Protein AF-A0A7Z0TJ50-F1 (afdb_monomer)

Radius of gyration: 19.64 Å; Cα contacts (8 Å, |Δi|>4): 1033; chains: 1; bounding box: 54×50×53 Å

Mean predicted aligned error: 2.98 Å

Nearest PDB structures (foldseek):
  6ozd-assembly1_A  TM=8.801E-01  e=9.607E-29  Burkholderia pseudomallei K96243
  6ozd-assembly2_B  TM=8.793E-01  e=1.015E-28  Burkholderia pseudomallei K96243
  6pky-assembly2_C  TM=7.592E-01  e=3.518E-10  Cavia porcellus
  6pki-assembly1_A  TM=6.894E-01  e=3.150E-10  Danio rerio
  6pku-assembly2_D  TM=6.813E-01  e=2.980E-10  Cavia porcellus

pLDDT: mean 97.04, std 2.59, range [68.88, 98.94]

Secondary structure (DSSP, 8-state):
--EEEEE--S-SSS-B-HHHHHHHHT-SEEEE-S-B--SGGGS-TT-BSS-EEETTEEEE---TT-EEEEE-TTSS-EEEEE-EEEEEEEETTEEEEE-EESS-TTEEEEE-SSS-BS-SSEEEEEEEE-SS-EEEE-TTS-SEEEEESSEEEEE-TTSBEEEEESSEEEE--TT-EEEEE-TTHHHHHHHH--TTSBEEEEEEEES---SEEEE---EEEETTEE---TTTTT-SBTTBHHHHIIIIIS-B-EEEEEE-TTS-EEEEEE--SSSS---B-HHHHHHHHHHTT-SEEEE-S-GGG--EEETTEE-S---BTTBSPPBS-EEEEE-

Sequence (335 aa):
RGELAGDFGPDLERRETTSELAARRGATAAVNAGFFVLDPAAGAPGDPAGLGVYDGRVLSEPVNGRPSLVFSSDGHRAAVARHTWSGSVSGRGRTLPLDGLNRVPGLIRNCGGTGDTPTDLPLHDTTCVDAGELVAFTPEFGASTPSGEGVEAVVDAHDRVTSVRSPRGGGLPPGSRSVQATGARAAWLAELAVPGETLRTRSRVRGPVADHVVNGGPQLVRDGRRYVTAAADGMVRPGDPSFHYGWVTKRNPRTIAGADARGRILLATVDGRATTSLGLSIAEAAAVAQGLGMRDALNLDGGGSTTMVTGGRVINAPSDAAGERPVGDAVLVLP

Solvent-accessible surface area (backbone atoms only — not comparable to full-atom values): 15943 Å² total; per-residue (Å²): 119,53,36,38,43,57,46,42,70,96,25,31,47,44,56,44,32,49,61,56,52,23,58,76,67,59,25,50,28,27,29,40,26,29,40,42,23,79,48,66,93,43,31,41,36,3,20,54,44,17,30,31,25,46,86,62,39,81,56,26,48,51,27,52,57,30,34,28,47,26,31,30,38,76,43,61,45,29,40,62,40,51,38,50,73,58,36,33,39,35,21,90,95,45,76,46,72,37,70,44,34,44,58,37,83,43,42,34,42,25,20,12,51,82,82,27,40,96,38,43,52,31,30,56,93,37,65,18,38,33,72,57,32,32,28,40,36,51,58,57,30,40,66,50,49,71,70,46,82,30,26,24,37,35,22,43,84,84,28,29,21,72,44,72,41,72,57,19,48,46,78,51,62,90,71,24,33,35,38,38,18,19,54,75,40,17,62,57,46,58,74,42,51,43,72,75,37,54,48,44,76,48,76,45,78,48,61,85,77,47,34,18,29,38,20,37,40,32,38,17,23,48,87,54,35,78,43,73,34,40,63,81,41,5,52,47,51,90,97,35,68,65,56,26,40,62,67,35,63,34,51,28,16,32,19,37,40,28,5,31,92,76,19,35,66,46,80,48,71,40,48,15,81,40,97,92,32,53,37,39,20,52,69,52,45,17,50,50,43,41,72,74,50,23,19,23,23,29,28,29,31,37,42,40,44,26,45,38,31,45,83,84,34,74,74,62,61,39,54,33,94,90,34,77,38,60,34,22,31,23,42,34,35,32,94

Structure (mmCIF, N/CA/C/O backbone):
data_AF-A0A7Z0TJ50-F1
#
_entry.id   AF-A0A7Z0TJ50-F1
#
loop_
_atom_site.group_PDB
_atom_site.id
_atom_site.type_symbol
_atom_site.label_atom_id
_atom_site.label_alt_id
_atom_site.label_comp_id
_atom_site.label_asym_id
_atom_site.label_entity_id
_atom_site.label_seq_id
_atom_site.pdbx_PDB_ins_code
_atom_site.Cartn_x
_atom_site.Cartn_y
_atom_site.Cartn_z
_atom_site.occupancy
_atom_site.B_iso_or_equiv
_atom_site.auth_seq_id
_atom_site.auth_comp_id
_atom_site.auth_asym_id
_atom_site.auth_atom_id
_atom_site.pdbx_PDB_model_num
ATOM 1 N N . ARG A 1 1 ? 4.035 -28.598 -3.708 1.00 68.88 1 ARG A N 1
ATOM 2 C CA . ARG A 1 1 ? 3.013 -27.868 -4.499 1.00 68.88 1 ARG A CA 1
ATOM 3 C C . ARG A 1 1 ? 3.073 -26.504 -3.861 1.00 68.88 1 ARG A C 1
ATOM 5 O O . ARG A 1 1 ? 2.716 -26.461 -2.699 1.00 68.88 1 ARG A O 1
ATOM 12 N N . GLY A 1 2 ? 3.615 -25.508 -4.557 1.00 87.94 2 GLY A N 1
ATOM 13 C CA . GLY A 1 2 ? 3.898 -24.218 -3.935 1.00 87.94 2 GLY A CA 1
ATOM 14 C C . GLY A 1 2 ? 2.651 -23.376 -3.709 1.00 87.94 2 GLY A C 1
ATOM 15 O O . GLY A 1 2 ? 1.614 -23.627 -4.326 1.00 87.94 2 GLY A O 1
ATOM 16 N N . GLU A 1 3 ? 2.796 -22.379 -2.849 1.00 95.88 3 GLU A N 1
ATOM 17 C CA . GLU A 1 3 ? 1.775 -21.392 -2.501 1.00 95.88 3 GLU A CA 1
ATOM 18 C C . GLU A 1 3 ? 2.301 -19.978 -2.802 1.00 95.88 3 GLU A C 1
ATOM 20 O O . GLU A 1 3 ? 3.507 -19.727 -2.761 1.00 95.88 3 GLU A O 1
ATOM 25 N N . LEU A 1 4 ? 1.408 -19.049 -3.128 1.00 97.62 4 LEU A N 1
ATOM 26 C CA . LEU A 1 4 ? 1.694 -17.621 -3.199 1.00 97.62 4 LEU A CA 1
ATOM 27 C C . LEU A 1 4 ? 1.141 -16.916 -1.968 1.00 97.62 4 LEU A C 1
ATOM 29 O O . LEU A 1 4 ? 0.015 -17.183 -1.565 1.00 97.62 4 LEU A O 1
ATOM 33 N N . ALA A 1 5 ? 1.882 -15.950 -1.439 1.00 98.31 5 ALA A N 1
ATOM 34 C CA . ALA A 1 5 ? 1.393 -15.109 -0.354 1.00 98.31 5 ALA A CA 1
ATOM 35 C C . ALA A 1 5 ? 1.782 -13.649 -0.570 1.00 98.31 5 ALA A C 1
ATOM 37 O O . ALA A 1 5 ? 2.914 -13.355 -0.947 1.00 98.31 5 ALA A O 1
ATOM 38 N N . GLY A 1 6 ? 0.852 -12.732 -0.312 1.00 98.31 6 GLY A N 1
ATOM 39 C CA . GLY A 1 6 ? 1.208 -11.359 0.039 1.00 98.31 6 GLY A CA 1
ATOM 40 C C . GLY A 1 6 ? 1.595 -11.326 1.515 1.00 98.31 6 GLY A C 1
ATOM 41 O O . GLY A 1 6 ? 0.875 -11.896 2.334 1.00 98.31 6 GLY A O 1
ATOM 42 N N . ASP A 1 7 ? 2.707 -10.690 1.857 1.00 98.38 7 ASP A N 1
ATOM 43 C CA . ASP A 1 7 ? 3.204 -10.632 3.232 1.00 98.38 7 ASP A CA 1
ATOM 44 C C . ASP A 1 7 ? 3.743 -9.228 3.532 1.00 98.38 7 ASP A C 1
ATOM 46 O O . ASP A 1 7 ? 4.544 -8.702 2.764 1.00 98.38 7 ASP A O 1
ATOM 50 N N . PHE A 1 8 ? 3.270 -8.631 4.625 1.00 98.00 8 PHE A N 1
ATOM 51 C CA . PHE A 1 8 ? 3.600 -7.270 5.058 1.00 98.00 8 PHE A CA 1
ATOM 52 C C . PHE A 1 8 ? 4.512 -7.231 6.289 1.00 98.00 8 PHE A C 1
ATOM 54 O O . PHE A 1 8 ? 4.663 -6.189 6.903 1.00 98.00 8 PHE A O 1
ATOM 61 N N . GLY A 1 9 ? 5.073 -8.365 6.715 1.00 97.56 9 GLY A N 1
ATOM 62 C CA . GLY A 1 9 ? 5.867 -8.384 7.938 1.00 97.56 9 GLY A CA 1
ATOM 63 C C . GLY A 1 9 ? 5.040 -8.656 9.196 1.00 97.56 9 GLY A C 1
ATOM 64 O O . GLY A 1 9 ? 4.034 -9.371 9.146 1.00 97.56 9 GLY A O 1
ATOM 65 N N . PRO A 1 10 ? 5.579 -8.356 10.391 1.00 97.06 10 PRO A N 1
ATOM 66 C CA . PRO A 1 10 ? 4.923 -8.626 11.671 1.00 97.06 10 PRO A CA 1
ATOM 67 C C . PRO A 1 10 ? 3.727 -7.706 11.924 1.00 97.06 10 PRO A C 1
ATOM 69 O O . PRO A 1 10 ? 2.822 -8.090 12.662 1.00 97.06 10 PRO A O 1
ATOM 72 N N . ASP A 1 11 ? 3.750 -6.512 11.336 1.00 97.19 11 ASP A N 1
ATOM 73 C CA . ASP A 1 11 ? 2.742 -5.465 11.454 1.00 97.19 11 ASP A CA 1
ATOM 74 C C . ASP A 1 11 ? 2.815 -4.518 10.246 1.00 97.19 11 ASP A C 1
ATOM 76 O O . ASP A 1 11 ? 3.756 -4.591 9.465 1.00 97.19 11 ASP A O 1
ATOM 80 N N . LEU A 1 12 ? 1.810 -3.657 10.077 1.00 97.44 12 LEU A N 1
ATOM 81 C CA . LEU A 1 12 ? 1.739 -2.689 8.975 1.00 97.44 12 LEU A CA 1
ATOM 82 C C . LEU A 1 12 ? 2.434 -1.359 9.294 1.00 97.44 12 LEU A C 1
ATOM 84 O O . LEU A 1 12 ? 2.492 -0.494 8.429 1.00 97.44 12 LEU A O 1
ATOM 88 N N . GLU A 1 13 ? 2.897 -1.121 10.524 1.00 94.38 13 GLU A N 1
ATOM 89 C CA . GLU A 1 13 ? 3.519 0.158 10.894 1.00 94.38 13 GLU A CA 1
ATOM 90 C C . GLU A 1 13 ? 5.043 0.173 10.685 1.00 94.38 13 GLU A C 1
ATOM 92 O O . GLU A 1 13 ? 5.656 1.249 10.668 1.00 94.38 13 GLU A O 1
ATOM 97 N N . ARG A 1 14 ? 5.655 -0.998 10.465 1.00 96.00 14 ARG A N 1
ATOM 98 C CA . ARG A 1 14 ? 7.088 -1.176 10.196 1.00 96.00 14 ARG A CA 1
ATOM 99 C C . ARG A 1 14 ? 7.361 -1.692 8.788 1.00 96.00 14 ARG A C 1
ATOM 101 O O . ARG A 1 14 ? 6.467 -1.980 8.011 1.00 96.00 14 ARG A O 1
ATOM 108 N N . ARG A 1 15 ? 8.646 -1.693 8.441 1.00 97.81 15 ARG A N 1
ATOM 109 C CA . ARG A 1 15 ? 9.147 -2.124 7.141 1.00 97.81 15 ARG A CA 1
ATOM 110 C C . ARG A 1 15 ? 10.199 -3.191 7.338 1.00 97.81 15 ARG A C 1
ATOM 112 O O . ARG A 1 15 ? 11.075 -3.033 8.190 1.00 97.81 15 ARG A O 1
ATOM 119 N N . GLU A 1 16 ? 10.188 -4.169 6.455 1.00 98.38 16 GLU A N 1
ATOM 120 C CA . GLU A 1 16 ? 11.156 -5.254 6.390 1.00 98.38 16 GLU A CA 1
ATOM 121 C C . GLU A 1 16 ? 11.726 -5.325 4.982 1.00 98.38 16 GLU A C 1
ATOM 123 O O . GLU A 1 16 ? 11.086 -4.952 3.996 1.00 98.38 16 GLU A O 1
ATOM 128 N N . THR A 1 17 ? 12.956 -5.800 4.853 1.00 98.75 17 THR A N 1
ATOM 129 C CA . THR A 1 17 ? 13.489 -6.074 3.522 1.00 98.75 17 THR A CA 1
ATOM 130 C C . THR A 1 17 ? 12.750 -7.255 2.881 1.00 98.75 17 THR A C 1
ATOM 132 O O . THR A 1 17 ? 12.199 -8.127 3.558 1.00 98.75 17 THR A O 1
ATOM 135 N N . THR A 1 18 ? 12.747 -7.330 1.547 1.00 98.81 18 THR A N 1
ATOM 136 C CA . THR A 1 18 ? 12.133 -8.470 0.841 1.00 98.81 18 THR A CA 1
ATOM 137 C C . THR A 1 18 ? 12.818 -9.784 1.235 1.00 98.81 18 THR A C 1
ATOM 139 O O . THR A 1 18 ? 12.161 -10.819 1.352 1.00 98.81 18 THR A O 1
ATOM 142 N N . SER A 1 19 ? 14.131 -9.753 1.481 1.00 98.75 19 SER A N 1
ATOM 143 C CA . SER A 1 19 ? 14.900 -10.899 1.969 1.00 98.75 19 SER A CA 1
ATOM 144 C C . SER A 1 19 ? 14.533 -11.321 3.394 1.00 98.75 19 SER A C 1
ATOM 146 O O . SER A 1 19 ? 14.437 -12.524 3.644 1.00 98.75 19 SER A O 1
ATOM 148 N N . GLU A 1 20 ? 14.248 -10.384 4.302 1.00 98.69 20 GLU A N 1
ATOM 149 C CA . GLU A 1 20 ? 13.750 -10.678 5.652 1.00 98.69 20 GLU A CA 1
ATOM 150 C C . GLU A 1 20 ? 12.363 -11.331 5.608 1.00 98.69 20 GLU A C 1
ATOM 152 O O . GLU A 1 20 ? 12.155 -12.378 6.231 1.00 98.69 20 GLU A O 1
ATOM 157 N N . LEU A 1 21 ? 11.438 -10.776 4.815 1.00 98.69 21 LEU A N 1
ATOM 158 C CA . LEU A 1 21 ? 10.094 -11.335 4.623 1.00 98.69 21 LEU A CA 1
ATOM 159 C C . LEU A 1 21 ? 10.150 -12.750 4.030 1.00 98.69 21 LEU A C 1
ATOM 161 O O . LEU A 1 21 ? 9.494 -13.670 4.531 1.00 98.69 21 LEU A O 1
ATOM 165 N N . ALA A 1 22 ? 10.992 -12.950 3.012 1.00 98.62 22 ALA A N 1
ATOM 166 C CA . ALA A 1 22 ? 11.215 -14.253 2.396 1.00 98.62 22 ALA A CA 1
ATOM 167 C C . ALA A 1 22 ? 11.790 -15.271 3.392 1.00 98.62 22 ALA A C 1
ATOM 169 O O . ALA A 1 22 ? 11.276 -16.386 3.503 1.00 98.62 22 ALA A O 1
ATOM 170 N N . ALA A 1 23 ? 12.832 -14.894 4.139 1.00 98.50 23 ALA A N 1
ATOM 171 C CA . ALA A 1 23 ? 13.487 -15.772 5.104 1.00 98.50 23 ALA A CA 1
ATOM 172 C C . ALA A 1 23 ? 12.533 -16.191 6.229 1.00 98.50 23 ALA A C 1
ATOM 174 O O . ALA A 1 23 ? 12.462 -17.370 6.576 1.00 98.50 23 ALA A O 1
ATOM 175 N N . ARG A 1 24 ? 11.747 -15.245 6.751 1.00 98.00 24 ARG A N 1
ATOM 176 C CA . ARG A 1 24 ? 10.783 -15.479 7.831 1.00 98.00 24 ARG A CA 1
ATOM 177 C C . ARG A 1 24 ? 9.731 -16.530 7.485 1.00 98.00 24 ARG A C 1
ATOM 179 O O . ARG A 1 24 ? 9.323 -17.295 8.355 1.00 98.00 24 ARG A O 1
ATOM 186 N N . ARG A 1 25 ? 9.284 -16.561 6.228 1.00 97.38 25 ARG A N 1
ATOM 187 C CA . ARG A 1 25 ? 8.259 -17.498 5.741 1.00 97.38 25 ARG A CA 1
ATOM 188 C C . ARG A 1 25 ? 8.839 -18.731 5.046 1.00 97.38 25 ARG A C 1
ATOM 190 O O . ARG A 1 25 ? 8.071 -19.575 4.598 1.00 97.38 25 ARG A O 1
ATOM 197 N N . GLY A 1 26 ? 10.166 -18.850 4.948 1.00 97.19 26 GLY A N 1
ATOM 198 C CA . GLY A 1 26 ? 10.814 -19.945 4.224 1.00 97.19 26 GLY A CA 1
ATOM 199 C C . GLY A 1 26 ? 10.494 -19.941 2.725 1.00 97.19 26 GLY A C 1
ATOM 200 O O . GLY A 1 26 ? 10.324 -21.003 2.125 1.00 97.19 26 GLY A O 1
ATOM 201 N N . ALA A 1 27 ? 10.368 -18.756 2.122 1.00 98.06 27 ALA A N 1
ATOM 202 C CA . ALA A 1 27 ? 10.022 -18.614 0.715 1.00 98.06 27 ALA A CA 1
ATOM 203 C C . ALA A 1 27 ? 11.156 -19.107 -0.201 1.00 98.06 27 ALA A C 1
ATOM 205 O O . ALA A 1 27 ? 12.336 -18.829 0.015 1.00 98.06 27 ALA A O 1
ATOM 206 N N . THR A 1 28 ? 10.784 -19.808 -1.272 1.00 97.44 28 THR A N 1
ATOM 207 C CA . THR A 1 28 ? 11.712 -20.226 -2.333 1.00 97.44 28 THR A CA 1
ATOM 208 C C . THR A 1 28 ? 12.133 -19.033 -3.191 1.00 97.44 28 THR A C 1
ATOM 210 O O . THR A 1 28 ? 13.288 -18.957 -3.621 1.00 97.44 28 THR A O 1
ATOM 213 N N . ALA A 1 29 ? 11.209 -18.096 -3.419 1.00 98.25 29 ALA A N 1
ATOM 214 C CA . ALA A 1 29 ? 11.463 -16.826 -4.087 1.00 98.25 29 ALA A CA 1
ATOM 215 C C . ALA A 1 29 ? 10.551 -15.716 -3.543 1.00 98.25 29 ALA A C 1
ATOM 217 O O . ALA A 1 29 ? 9.498 -16.006 -2.977 1.00 98.25 29 ALA A O 1
ATOM 218 N N . ALA A 1 30 ? 10.939 -14.457 -3.733 1.00 98.75 30 ALA A N 1
ATOM 219 C CA . ALA A 1 30 ? 10.123 -13.298 -3.377 1.00 98.75 30 ALA A CA 1
ATOM 220 C C . ALA A 1 30 ? 10.459 -12.078 -4.241 1.00 98.75 30 ALA A C 1
ATOM 222 O O . ALA A 1 30 ? 11.582 -11.963 -4.737 1.00 98.75 30 ALA A O 1
ATOM 223 N N . VAL A 1 31 ? 9.506 -11.157 -4.377 1.00 98.88 31 VAL A N 1
ATOM 224 C CA . VAL A 1 31 ? 9.735 -9.793 -4.881 1.00 98.88 31 VAL A CA 1
ATOM 225 C C . VAL A 1 31 ? 9.034 -8.777 -3.985 1.00 98.88 31 VAL A C 1
ATOM 227 O O . VAL A 1 31 ? 8.023 -9.112 -3.367 1.00 98.88 31 VAL A O 1
ATOM 230 N N . ASN A 1 32 ? 9.526 -7.539 -3.939 1.00 98.88 32 ASN A N 1
ATOM 231 C CA . ASN A 1 32 ? 8.791 -6.447 -3.296 1.00 98.88 32 ASN A CA 1
ATOM 232 C C . ASN A 1 32 ? 7.420 -6.232 -3.967 1.00 98.88 32 ASN A C 1
ATOM 234 O O . ASN A 1 32 ? 7.254 -6.537 -5.152 1.00 98.88 32 ASN A O 1
ATOM 238 N N . ALA A 1 33 ? 6.453 -5.694 -3.227 1.00 98.62 33 ALA A N 1
ATOM 239 C CA . ALA A 1 33 ? 5.082 -5.555 -3.702 1.00 98.62 33 ALA A CA 1
ATOM 240 C C . ALA A 1 33 ? 4.633 -4.092 -3.856 1.00 98.62 33 ALA A C 1
ATOM 242 O O . ALA A 1 33 ? 5.153 -3.379 -4.720 1.00 98.62 33 ALA A O 1
ATOM 243 N N . GLY A 1 34 ? 3.592 -3.685 -3.140 1.00 98.31 34 GLY A N 1
ATOM 244 C CA . GLY A 1 34 ? 2.888 -2.439 -3.362 1.00 98.31 34 GLY A CA 1
ATOM 245 C C . GLY A 1 34 ? 3.616 -1.196 -2.873 1.00 98.31 34 GLY A C 1
ATOM 246 O O . GLY A 1 34 ? 4.711 -1.220 -2.315 1.00 98.31 34 GLY A O 1
ATOM 247 N N . PHE A 1 35 ? 2.983 -0.055 -3.131 1.00 98.75 35 PHE A N 1
ATOM 248 C CA . PHE A 1 35 ? 3.410 1.217 -2.576 1.00 98.75 35 PHE A CA 1
ATOM 249 C C . PHE A 1 35 ? 3.092 1.279 -1.089 1.00 98.75 35 PHE A C 1
ATOM 251 O O . PHE A 1 35 ? 2.056 0.784 -0.639 1.00 98.75 35 PHE A O 1
ATOM 258 N N . PHE A 1 36 ? 3.944 1.986 -0.362 1.00 98.75 36 PHE A N 1
ATOM 259 C CA . PHE A 1 36 ? 3.839 2.178 1.075 1.00 98.75 36 PHE A CA 1
ATOM 260 C C . PHE A 1 36 ? 4.308 3.584 1.463 1.00 98.75 36 PHE A C 1
ATOM 262 O O . PHE A 1 36 ? 4.891 4.326 0.658 1.00 98.75 36 PHE A O 1
ATOM 269 N N . VAL A 1 37 ? 4.040 3.982 2.698 1.00 98.56 37 VAL A N 1
ATOM 270 C CA . VAL A 1 37 ? 4.548 5.232 3.262 1.00 98.56 37 VAL A CA 1
ATOM 271 C C . VAL A 1 37 ? 6.040 5.095 3.557 1.00 98.56 37 VAL A C 1
ATOM 273 O O . VAL A 1 37 ? 6.425 4.483 4.525 1.00 98.56 37 VAL A O 1
ATOM 276 N N . LEU A 1 38 ? 6.939 5.688 2.779 1.00 96.56 38 LEU A N 1
ATOM 277 C CA . LEU A 1 38 ? 8.373 5.590 3.105 1.00 96.56 38 LEU A CA 1
ATOM 278 C C . LEU A 1 38 ? 8.808 6.544 4.236 1.00 96.56 38 LEU A C 1
ATOM 280 O O . LEU A 1 38 ? 9.659 6.204 5.060 1.00 96.56 38 LEU A O 1
ATOM 284 N N . ASP A 1 39 ? 8.268 7.762 4.212 1.00 96.31 39 ASP A N 1
ATOM 285 C CA . ASP A 1 39 ? 8.662 8.879 5.070 1.00 96.31 39 ASP A CA 1
ATOM 286 C C . ASP A 1 39 ? 7.734 8.958 6.295 1.00 96.31 39 ASP A C 1
ATOM 288 O O . ASP A 1 39 ? 6.522 9.088 6.108 1.00 96.31 39 ASP A O 1
ATOM 292 N N . PRO A 1 40 ? 8.252 8.927 7.537 1.00 95.62 40 PRO A N 1
ATOM 293 C CA . PRO A 1 40 ? 7.430 9.061 8.740 1.00 95.62 40 PRO A CA 1
ATOM 294 C C . PRO A 1 40 ? 6.663 10.393 8.828 1.00 95.62 40 PRO A C 1
ATOM 296 O O . PRO A 1 40 ? 5.677 10.484 9.556 1.00 95.62 40 PRO A O 1
ATOM 299 N N . ALA A 1 41 ? 7.062 11.432 8.085 1.00 96.31 41 ALA A N 1
ATOM 300 C CA . ALA A 1 41 ? 6.283 12.667 7.978 1.00 96.31 41 ALA A CA 1
ATOM 301 C C . ALA A 1 41 ? 4.977 12.487 7.179 1.00 96.31 41 ALA A C 1
ATOM 303 O O . ALA A 1 41 ? 4.078 13.322 7.268 1.00 96.31 41 ALA A O 1
ATOM 304 N N . ALA A 1 42 ? 4.867 11.414 6.392 1.00 96.88 42 ALA A N 1
ATOM 305 C CA . ALA A 1 42 ? 3.711 11.098 5.559 1.00 96.88 42 ALA A CA 1
ATOM 306 C C . ALA A 1 42 ? 2.789 10.019 6.156 1.00 96.88 42 ALA A C 1
ATOM 308 O O . ALA A 1 42 ? 1.776 9.710 5.532 1.00 96.88 42 ALA A O 1
ATOM 309 N N . GLY A 1 43 ? 3.117 9.455 7.323 1.00 97.06 43 GLY A N 1
ATOM 310 C CA . GLY A 1 43 ? 2.340 8.399 7.978 1.00 97.06 43 GLY A CA 1
ATOM 311 C C . GLY A 1 43 ? 3.223 7.366 8.685 1.00 97.06 43 GLY A C 1
ATOM 312 O O . GLY A 1 43 ? 4.382 7.631 8.994 1.00 97.06 43 GLY A O 1
ATOM 313 N N . ALA A 1 44 ? 2.677 6.176 8.938 1.00 97.06 44 ALA A N 1
ATOM 314 C CA . ALA A 1 44 ? 3.426 5.069 9.531 1.00 97.06 44 ALA A CA 1
ATOM 315 C C . ALA A 1 44 ? 4.253 4.359 8.443 1.00 97.06 44 ALA A C 1
ATOM 317 O O . ALA A 1 44 ? 3.664 3.979 7.440 1.00 97.06 44 ALA A O 1
ATOM 318 N N . PRO A 1 45 ? 5.576 4.156 8.585 1.00 96.88 45 PRO A N 1
ATOM 319 C CA . PRO A 1 45 ? 6.406 3.738 7.456 1.00 96.88 45 PRO A CA 1
ATOM 320 C C . PRO A 1 45 ? 6.071 2.396 6.764 1.00 96.88 45 PRO A C 1
ATOM 322 O O . PRO A 1 45 ? 6.533 2.150 5.660 1.00 96.88 45 PRO A O 1
ATOM 325 N N . GLY A 1 46 ? 5.340 1.474 7.382 1.00 97.25 46 GLY A N 1
ATOM 326 C CA . GLY A 1 46 ? 4.909 0.238 6.705 1.00 97.25 46 GLY A CA 1
ATOM 327 C C . GLY A 1 46 ? 3.610 0.367 5.910 1.00 97.25 46 GLY A C 1
ATOM 328 O O . GLY A 1 46 ? 3.290 -0.489 5.088 1.00 97.25 46 GLY A O 1
ATOM 329 N N . ASP A 1 47 ? 2.866 1.445 6.152 1.00 96.62 47 ASP A N 1
ATOM 330 C CA . ASP A 1 47 ? 1.456 1.564 5.803 1.00 96.62 47 ASP A CA 1
ATOM 331 C C . ASP A 1 47 ? 1.242 1.454 4.284 1.00 96.62 47 ASP A C 1
ATOM 333 O O . ASP A 1 47 ? 1.816 2.256 3.528 1.00 96.62 47 ASP A O 1
ATOM 337 N N . PRO A 1 48 ? 0.441 0.479 3.805 1.00 98.12 48 PRO A N 1
ATOM 338 C CA . PRO A 1 48 ? 0.157 0.333 2.388 1.00 98.12 48 PRO A CA 1
ATOM 339 C C . PRO A 1 48 ? -0.568 1.562 1.831 1.00 98.12 48 PRO A C 1
ATOM 341 O O . PRO A 1 48 ? -1.689 1.888 2.214 1.00 98.12 48 PRO A O 1
ATOM 344 N N . ALA A 1 49 ? 0.027 2.200 0.825 1.00 97.81 49 ALA A N 1
ATOM 345 C CA . ALA A 1 49 ? -0.535 3.370 0.156 1.00 97.81 49 ALA A CA 1
ATOM 346 C C . ALA A 1 49 ? -1.418 2.961 -1.041 1.00 97.81 49 ALA A C 1
ATOM 348 O O . ALA A 1 49 ? -1.188 3.377 -2.189 1.00 97.81 49 ALA A O 1
ATOM 349 N N . GLY A 1 50 ? -2.396 2.097 -0.752 1.00 97.94 50 GLY A N 1
ATOM 350 C CA . GLY A 1 50 ? -3.319 1.463 -1.688 1.00 97.94 50 GLY A CA 1
ATOM 351 C C . GLY A 1 50 ? -3.827 0.107 -1.184 1.00 97.94 50 GLY A C 1
ATOM 352 O O . GLY A 1 50 ? -3.304 -0.444 -0.221 1.00 97.94 50 GLY A O 1
ATOM 353 N N . LEU A 1 51 ? -4.811 -0.465 -1.897 1.00 98.50 51 LEU A N 1
ATOM 354 C CA . LEU A 1 51 ? -5.549 -1.651 -1.449 1.00 98.50 51 LEU A CA 1
ATOM 355 C C . LEU A 1 51 ? -4.614 -2.799 -1.053 1.00 98.50 51 LEU A C 1
ATOM 357 O O . LEU A 1 51 ? -3.907 -3.340 -1.903 1.00 98.50 51 LEU A O 1
ATOM 361 N N . GLY A 1 52 ? -4.694 -3.192 0.216 1.00 98.38 52 GLY A N 1
ATOM 362 C CA . GLY A 1 52 ? -4.035 -4.370 0.765 1.00 98.38 52 GLY A CA 1
ATOM 363 C C . GLY A 1 52 ? -5.072 -5.384 1.231 1.00 98.38 52 GLY A C 1
ATOM 364 O O . GLY A 1 52 ? -5.859 -5.097 2.136 1.00 98.38 52 GLY A O 1
ATOM 365 N N . VAL A 1 53 ? -5.084 -6.564 0.615 1.00 98.62 53 VAL A N 1
ATOM 366 C CA . VAL A 1 53 ? -5.833 -7.732 1.089 1.00 98.62 53 VAL A CA 1
ATOM 367 C C . VAL A 1 53 ? -4.844 -8.858 1.329 1.00 98.62 53 VAL A C 1
ATOM 369 O O . VAL A 1 53 ? -4.107 -9.231 0.421 1.00 98.62 53 VAL A O 1
ATOM 372 N N . TYR A 1 54 ? -4.850 -9.404 2.538 1.00 98.44 54 TYR A N 1
ATOM 373 C CA . TYR A 1 54 ? -3.935 -10.463 2.951 1.00 98.44 54 TYR A CA 1
ATOM 374 C C . TYR A 1 54 ? -4.737 -11.546 3.661 1.00 98.44 54 TYR A C 1
ATOM 376 O O . TYR A 1 54 ? -5.500 -11.239 4.580 1.00 98.44 54 TYR A O 1
ATOM 384 N N . ASP A 1 55 ? -4.632 -12.789 3.190 1.00 96.94 55 ASP A N 1
ATOM 385 C CA . ASP A 1 55 ? -5.408 -13.932 3.690 1.00 96.94 55 ASP A CA 1
ATOM 386 C C . ASP A 1 55 ? -6.923 -13.637 3.743 1.00 96.94 55 ASP A C 1
ATOM 388 O O . ASP A 1 55 ? -7.625 -13.918 4.717 1.00 96.94 55 ASP A O 1
ATOM 392 N N . GLY A 1 56 ? -7.432 -12.974 2.698 1.00 96.56 56 GLY A N 1
ATOM 393 C CA . GLY A 1 56 ? -8.834 -12.574 2.559 1.00 96.56 56 GLY A CA 1
ATOM 394 C C . GLY A 1 56 ? -9.271 -11.386 3.428 1.00 96.56 56 GLY A C 1
ATOM 395 O O . GLY A 1 56 ? -10.446 -11.007 3.398 1.00 96.56 56 GLY A O 1
ATOM 396 N N . ARG A 1 57 ? -8.364 -10.768 4.195 1.00 97.00 57 ARG A N 1
ATOM 397 C CA . ARG A 1 57 ? -8.665 -9.634 5.084 1.00 97.00 57 ARG A CA 1
ATOM 398 C C . ARG A 1 57 ? -8.256 -8.318 4.439 1.00 97.00 57 ARG A C 1
ATOM 400 O O . ARG A 1 57 ? -7.110 -8.151 4.049 1.00 97.00 57 ARG A O 1
ATOM 407 N N . VAL A 1 58 ? -9.191 -7.372 4.356 1.00 97.94 58 VAL A N 1
ATOM 408 C CA . VAL A 1 58 ? -8.920 -6.010 3.869 1.00 97.94 58 VAL A CA 1
ATOM 409 C C . VAL A 1 58 ? -8.213 -5.227 4.969 1.00 97.94 58 VAL A C 1
ATOM 411 O O . VAL A 1 58 ? -8.811 -4.992 6.020 1.00 97.94 58 VAL A O 1
ATOM 414 N N . LEU A 1 59 ? -6.966 -4.836 4.719 1.00 98.25 59 LEU A N 1
ATOM 415 C CA . LEU A 1 59 ? -6.121 -4.122 5.674 1.00 98.25 59 LEU A CA 1
ATOM 416 C C . LEU A 1 59 ? -5.794 -2.680 5.257 1.00 98.25 59 LEU A C 1
ATOM 418 O O . LEU A 1 59 ? -5.382 -1.922 6.121 1.00 98.25 59 LEU A O 1
ATOM 422 N N . SER A 1 60 ? -5.992 -2.288 3.994 1.00 98.25 60 SER A N 1
ATOM 423 C CA . SER A 1 60 ? -5.795 -0.903 3.518 1.00 98.25 60 SER A CA 1
ATOM 424 C C . SER A 1 60 ? -6.684 -0.590 2.304 1.00 98.25 60 SER A C 1
ATOM 426 O O . SER A 1 60 ? -7.141 -1.507 1.612 1.00 98.25 60 SER A O 1
ATOM 428 N N . GLU A 1 61 ? -6.989 0.689 2.069 1.00 97.69 61 GLU A N 1
ATOM 429 C CA . GLU A 1 61 ? -7.938 1.183 1.060 1.00 97.69 61 GLU A CA 1
ATOM 430 C C . GLU A 1 61 ? -7.400 1.285 -0.348 1.00 97.69 61 GLU A C 1
ATOM 432 O O . GLU A 1 61 ? -6.241 1.621 -0.560 1.00 97.69 61 GLU A O 1
ATOM 437 N N . PRO A 1 62 ? -8.264 1.097 -1.366 1.00 97.38 62 PRO A N 1
ATOM 438 C CA . PRO A 1 62 ? -7.903 1.486 -2.715 1.00 97.38 62 PRO A CA 1
ATOM 439 C C . PRO A 1 62 ? -7.708 3.004 -2.820 1.00 97.38 62 PRO A C 1
ATOM 441 O O . PRO A 1 62 ? -8.548 3.785 -2.386 1.00 97.38 62 PRO A O 1
ATOM 444 N N . VAL A 1 63 ? -6.659 3.406 -3.535 1.00 96.56 63 VAL A N 1
ATOM 445 C CA . VAL A 1 63 ? -6.410 4.796 -3.944 1.00 96.56 63 VAL A CA 1
ATOM 446 C C . VAL A 1 63 ? -7.239 5.092 -5.199 1.00 96.56 63 VAL A C 1
ATOM 448 O O . VAL A 1 63 ? -6.772 4.913 -6.323 1.00 96.56 63 VAL A O 1
ATOM 451 N N . ASN A 1 64 ? -8.516 5.425 -4.985 1.00 90.06 64 ASN A N 1
ATOM 452 C CA . ASN A 1 64 ? -9.537 5.829 -5.965 1.00 90.06 64 ASN A CA 1
ATOM 453 C C . ASN A 1 64 ? -9.310 5.345 -7.415 1.00 90.06 64 ASN A C 1
ATOM 455 O O . ASN A 1 64 ? -8.910 6.093 -8.308 1.00 90.06 64 ASN A O 1
ATOM 459 N N . GLY A 1 65 ? -9.566 4.056 -7.656 1.00 89.81 65 GLY A N 1
ATOM 460 C CA . GLY A 1 65 ? -9.535 3.473 -8.996 1.00 89.81 65 GLY A CA 1
ATOM 461 C C . GLY A 1 65 ? -8.156 3.056 -9.508 1.00 89.81 65 GLY A C 1
ATOM 462 O O . GLY A 1 65 ? -8.106 2.462 -10.585 1.00 89.81 65 GLY A O 1
ATOM 463 N N . ARG A 1 66 ? -7.060 3.287 -8.770 1.00 97.06 66 ARG A N 1
ATOM 464 C CA . ARG A 1 66 ? -5.722 2.762 -9.097 1.00 97.06 66 ARG A CA 1
ATOM 465 C C . ARG A 1 66 ? -5.733 1.219 -9.165 1.00 97.06 66 ARG A C 1
ATOM 467 O O . ARG A 1 66 ? -6.416 0.585 -8.355 1.00 97.06 66 ARG A O 1
ATOM 474 N N . PRO A 1 67 ? -5.042 0.594 -10.141 1.00 98.25 67 PRO A N 1
ATOM 475 C CA . PRO A 1 67 ? -5.047 -0.856 -10.285 1.00 98.25 67 PRO A CA 1
ATOM 476 C C . PRO A 1 67 ? -4.254 -1.549 -9.173 1.00 98.25 67 PRO A C 1
ATOM 478 O O . PRO A 1 67 ? -3.330 -0.982 -8.596 1.00 98.25 67 PRO A O 1
ATOM 481 N N . SER A 1 68 ? -4.585 -2.808 -8.927 1.00 98.50 68 SER A N 1
ATOM 482 C CA . SER A 1 68 ? -3.896 -3.697 -7.995 1.00 98.50 68 SER A CA 1
ATOM 483 C C . SER A 1 68 ? -3.705 -5.081 -8.616 1.00 98.50 68 SER A C 1
ATOM 485 O O . SER A 1 68 ? -4.407 -5.461 -9.564 1.00 98.50 68 SER A O 1
ATOM 487 N N . LEU A 1 69 ? -2.732 -5.825 -8.091 1.00 98.69 69 LEU A N 1
ATOM 488 C CA . LEU A 1 69 ? -2.528 -7.229 -8.419 1.00 98.69 69 LEU A CA 1
ATOM 489 C C . LEU A 1 69 ? -3.415 -8.076 -7.512 1.00 98.69 69 LEU A C 1
ATOM 491 O O . LEU A 1 69 ? -3.257 -8.040 -6.297 1.00 98.69 69 LEU A O 1
ATOM 495 N N . VAL A 1 70 ? -4.307 -8.864 -8.096 1.00 98.62 70 VAL A N 1
ATOM 496 C CA . VAL A 1 70 ? -5.148 -9.831 -7.382 1.00 98.62 70 VAL A CA 1
ATOM 497 C C . VAL A 1 70 ? -4.590 -11.217 -7.644 1.00 98.62 70 VAL A C 1
ATOM 499 O O . VAL A 1 70 ? -4.407 -11.562 -8.812 1.00 98.62 70 VAL A O 1
ATOM 502 N N . PHE A 1 71 ? -4.349 -12.019 -6.606 1.00 98.44 71 PHE A N 1
ATOM 503 C CA . PHE A 1 71 ? -3.889 -13.395 -6.785 1.00 98.44 71 PHE A CA 1
ATOM 504 C C . PHE A 1 71 ? -4.380 -14.356 -5.697 1.00 98.44 71 PHE A C 1
ATOM 506 O O . PHE A 1 71 ? -4.557 -13.974 -4.541 1.00 98.44 71 PHE A O 1
ATOM 513 N N . SER A 1 72 ? -4.638 -15.605 -6.086 1.00 97.31 72 SER A N 1
ATOM 514 C CA . SER A 1 72 ? -4.952 -16.699 -5.164 1.00 97.31 72 SER A CA 1
ATOM 515 C C . SER A 1 72 ? -3.692 -17.374 -4.640 1.00 97.31 72 SER A C 1
ATOM 517 O O . SER A 1 72 ? -2.677 -17.445 -5.342 1.00 97.31 72 SER A O 1
ATOM 519 N N . SER A 1 73 ? -3.780 -17.932 -3.437 1.00 97.12 73 SER A N 1
ATOM 520 C CA . SER A 1 73 ? -2.652 -18.611 -2.797 1.00 97.12 73 SER A CA 1
ATOM 521 C C . SER A 1 73 ? -2.237 -19.878 -3.552 1.00 97.12 73 SER A C 1
ATOM 523 O O . SER A 1 73 ? -1.069 -20.242 -3.568 1.00 97.12 73 SER A O 1
ATOM 525 N N . ASP A 1 74 ? -3.146 -20.513 -4.297 1.00 93.62 74 ASP A N 1
ATOM 526 C CA . ASP A 1 74 ? -2.819 -21.657 -5.166 1.00 93.62 74 ASP A CA 1
ATOM 527 C C . ASP A 1 74 ? -2.047 -21.285 -6.455 1.00 93.62 74 ASP A C 1
ATOM 529 O O . ASP A 1 74 ? -1.636 -22.165 -7.213 1.00 93.62 74 ASP A O 1
ATOM 533 N N . GLY A 1 75 ? -1.864 -19.989 -6.735 1.00 88.19 75 GLY A N 1
ATOM 534 C CA . GLY A 1 75 ? -1.157 -19.480 -7.911 1.00 88.19 75 GLY A CA 1
ATOM 535 C C . GLY A 1 75 ? -1.845 -19.707 -9.258 1.00 88.19 75 GLY A C 1
ATOM 536 O O . GLY A 1 75 ? -1.245 -19.447 -10.306 1.00 88.19 75 GLY A O 1
ATOM 537 N N . HIS A 1 76 ? -3.096 -20.170 -9.260 1.00 87.06 76 HIS A N 1
ATOM 538 C CA . HIS A 1 76 ? -3.853 -20.466 -10.477 1.00 87.06 76 HIS A CA 1
ATOM 539 C C . HIS A 1 76 ? -4.750 -19.320 -10.945 1.00 87.06 76 HIS A C 1
ATOM 541 O O . HIS A 1 76 ? -5.289 -19.378 -12.054 1.00 87.06 76 HIS A O 1
ATOM 547 N N . ARG A 1 77 ? -4.930 -18.281 -10.126 1.00 93.31 77 ARG A N 1
ATOM 548 C CA . ARG A 1 77 ? -5.731 -17.110 -10.479 1.00 93.31 77 ARG A CA 1
ATOM 549 C C . ARG A 1 77 ? -4.964 -15.850 -10.132 1.00 93.31 77 ARG A C 1
ATOM 551 O O . ARG A 1 77 ? -4.955 -15.452 -8.978 1.00 93.31 77 ARG A O 1
ATOM 558 N N . ALA A 1 78 ? -4.390 -15.199 -11.134 1.00 97.25 78 ALA A N 1
ATOM 559 C CA . ALA A 1 78 ? -3.870 -13.841 -11.040 1.00 97.25 78 ALA A CA 1
ATOM 560 C C . ALA A 1 78 ? -4.590 -12.917 -12.034 1.00 97.25 78 ALA A C 1
ATOM 562 O O . ALA A 1 78 ? -4.978 -13.349 -13.122 1.00 97.25 78 ALA A O 1
ATOM 563 N N . ALA A 1 79 ? -4.778 -11.650 -11.670 1.00 96.94 79 ALA A N 1
ATOM 564 C CA . ALA A 1 79 ? -5.358 -10.628 -12.537 1.00 96.94 79 ALA A CA 1
ATOM 565 C C . ALA A 1 79 ? -4.943 -9.218 -12.101 1.0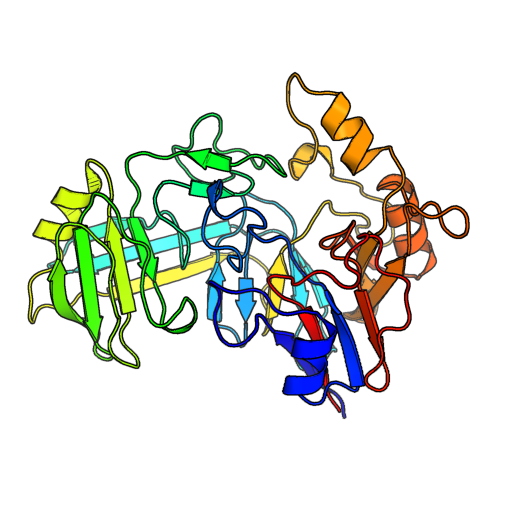0 96.94 79 ALA A C 1
ATOM 567 O O . ALA A 1 79 ? -4.554 -8.992 -10.957 1.00 96.94 79 ALA A O 1
ATOM 568 N N . VAL A 1 80 ? -5.102 -8.255 -13.009 1.00 98.50 80 VAL A N 1
ATOM 569 C CA . VAL A 1 80 ? -5.071 -6.828 -12.671 1.00 98.50 80 VAL A CA 1
ATOM 570 C C . VAL A 1 80 ? -6.498 -6.324 -12.568 1.00 98.50 80 VAL A C 1
ATOM 572 O O . VAL A 1 80 ? -7.278 -6.467 -13.510 1.00 98.50 80 VAL A O 1
ATOM 575 N N . ALA A 1 81 ? -6.844 -5.728 -11.434 1.00 97.81 81 ALA A N 1
ATOM 576 C CA . ALA A 1 81 ? -8.186 -5.220 -11.190 1.00 97.81 81 ALA A CA 1
ATOM 577 C C . ALA A 1 81 ? -8.151 -3.816 -10.589 1.00 97.81 81 ALA A C 1
ATOM 579 O O . ALA A 1 81 ? -7.124 -3.344 -10.116 1.00 97.81 81 ALA A O 1
ATOM 580 N N . ARG A 1 82 ? -9.296 -3.139 -10.649 1.00 97.88 82 ARG A N 1
ATOM 581 C CA . ARG A 1 82 ? -9.532 -1.838 -10.021 1.00 97.88 82 ARG A CA 1
ATOM 582 C C . ARG A 1 82 ? -10.700 -1.989 -9.065 1.00 97.88 82 ARG A C 1
ATOM 584 O O . ARG A 1 82 ? -11.656 -2.710 -9.367 1.00 97.88 82 ARG A O 1
ATOM 591 N N . HIS A 1 83 ? -10.627 -1.297 -7.937 1.00 96.88 83 HIS A N 1
ATOM 592 C CA . HIS A 1 83 ? -11.540 -1.514 -6.824 1.00 96.88 83 HIS A CA 1
ATOM 593 C C . HIS A 1 83 ? -12.127 -0.210 -6.316 1.00 96.88 83 HIS A C 1
ATOM 595 O O . HIS A 1 83 ? -11.520 0.853 -6.411 1.00 96.88 83 HIS A O 1
ATOM 601 N N . THR A 1 84 ? -13.310 -0.331 -5.728 1.00 96.00 84 THR A N 1
ATOM 602 C CA . THR A 1 84 ? -13.877 0.682 -4.833 1.00 96.00 84 THR A CA 1
ATOM 603 C C . THR A 1 84 ? -14.093 0.050 -3.466 1.00 96.00 84 THR A C 1
ATOM 605 O O . THR A 1 84 ? -14.159 -1.177 -3.348 1.00 96.00 84 THR A O 1
ATOM 608 N N . TRP A 1 85 ? -14.223 0.864 -2.426 1.00 96.06 85 TRP A N 1
ATOM 609 C CA . TRP A 1 85 ? -14.511 0.385 -1.080 1.00 96.06 85 TRP A CA 1
ATOM 610 C C . TRP A 1 85 ? -15.517 1.321 -0.390 1.00 96.06 85 TRP A C 1
ATOM 612 O O . TRP A 1 85 ? -15.584 2.510 -0.673 1.00 96.06 85 TRP A O 1
ATOM 622 N N . SER A 1 86 ? -16.366 0.748 0.466 1.00 96.81 86 SER A N 1
ATOM 623 C CA . SER A 1 86 ? -17.128 1.449 1.512 1.00 96.81 86 SER A CA 1
ATOM 624 C C . SER A 1 86 ? -16.860 0.886 2.918 1.00 96.81 86 SER A C 1
ATOM 626 O O . SER A 1 86 ? -16.934 -0.336 3.111 1.00 96.81 86 SER A O 1
ATOM 628 N N . GLY A 1 87 ? -16.573 1.741 3.900 1.00 97.62 87 GLY A N 1
ATOM 629 C CA . GLY A 1 87 ? -16.344 1.354 5.295 1.00 97.62 87 GLY A CA 1
ATOM 630 C C . GLY A 1 87 ? -17.318 2.050 6.236 1.00 97.62 87 GLY A C 1
ATOM 631 O O . GLY A 1 87 ? -17.805 3.136 5.934 1.00 97.62 87 GLY A O 1
ATOM 632 N N . SER A 1 88 ? -17.627 1.425 7.367 1.00 98.25 88 SER A N 1
ATOM 633 C CA . SER A 1 88 ? -18.521 2.011 8.364 1.00 98.25 88 SER A CA 1
ATOM 634 C C . SER A 1 88 ? -18.202 1.548 9.776 1.00 98.25 88 SER A C 1
ATOM 636 O O . SER A 1 88 ? -17.875 0.376 9.977 1.00 98.25 88 SER A O 1
ATOM 638 N N . VAL A 1 89 ? -18.421 2.424 10.751 1.00 98.38 89 VAL A N 1
ATOM 639 C CA . VAL A 1 89 ? -18.535 2.075 12.169 1.00 98.38 89 VAL A CA 1
ATOM 640 C C . VAL A 1 89 ? -19.978 2.273 12.628 1.00 98.38 89 VAL A C 1
ATOM 642 O O . VAL A 1 89 ? -20.633 3.245 12.256 1.00 98.38 89 VAL A O 1
ATOM 645 N N . SER A 1 90 ? -20.498 1.333 13.412 1.00 98.19 90 SER A N 1
ATOM 646 C CA . SER A 1 90 ? -21.893 1.317 13.855 1.00 98.19 90 SER A CA 1
ATOM 647 C C . SER A 1 90 ? -22.011 1.006 15.342 1.00 98.19 90 SER A C 1
ATOM 649 O O . SER A 1 90 ? -21.367 0.092 15.850 1.00 98.19 90 SER A O 1
ATOM 651 N N . GLY A 1 91 ? -22.859 1.754 16.037 1.00 97.00 91 GLY A N 1
ATOM 652 C CA . GLY A 1 91 ? -23.105 1.626 17.472 1.00 97.00 91 GLY A CA 1
ATOM 653 C C . GLY A 1 91 ? -24.351 2.418 17.848 1.00 97.00 91 GLY A C 1
ATOM 654 O O . GLY A 1 91 ? -24.714 3.361 17.152 1.00 97.00 91 GLY A O 1
ATOM 655 N N . ARG A 1 92 ? -25.068 2.019 18.903 1.00 94.75 92 ARG A N 1
ATOM 656 C CA . ARG A 1 92 ? -26.213 2.789 19.443 1.00 94.75 92 ARG A CA 1
ATOM 657 C C . ARG A 1 92 ? -27.235 3.274 18.385 1.00 94.75 92 ARG A C 1
ATOM 659 O O . ARG A 1 92 ? -27.758 4.380 18.476 1.00 94.75 92 ARG A O 1
ATOM 666 N N . GLY A 1 93 ? -27.489 2.468 17.350 1.00 93.19 93 GLY A N 1
ATOM 667 C CA . GLY A 1 93 ? -28.424 2.797 16.261 1.00 93.19 93 GLY A CA 1
ATOM 668 C C . GLY A 1 93 ? -27.930 3.829 15.233 1.00 93.19 93 GLY A C 1
ATOM 669 O O . GLY A 1 93 ? -28.679 4.170 14.322 1.00 93.19 93 GLY A O 1
ATOM 670 N N . ARG A 1 94 ? -26.685 4.308 15.332 1.00 96.25 94 ARG A N 1
ATOM 671 C CA . ARG A 1 94 ? -26.047 5.222 14.371 1.00 96.25 94 ARG A CA 1
ATOM 672 C C . ARG A 1 94 ? -24.956 4.498 13.587 1.00 96.25 94 ARG A C 1
ATOM 674 O O . ARG A 1 94 ? -24.338 3.555 14.078 1.00 96.25 94 ARG A O 1
ATOM 681 N N . THR A 1 95 ? -24.725 4.953 12.360 1.00 97.94 95 THR A N 1
ATOM 682 C CA . THR A 1 95 ? -23.643 4.473 11.493 1.00 97.94 95 THR A CA 1
ATOM 683 C C . THR A 1 95 ? -22.894 5.674 10.932 1.00 97.94 95 THR A C 1
ATOM 685 O O . THR A 1 95 ? -23.528 6.600 10.431 1.00 97.94 95 THR A O 1
ATOM 688 N N . LEU A 1 96 ? -21.566 5.658 11.028 1.00 97.19 96 LEU A N 1
ATOM 689 C CA . LEU A 1 96 ? -20.673 6.676 10.477 1.00 97.19 96 LEU A CA 1
ATOM 690 C C . LEU A 1 96 ? -19.783 6.037 9.398 1.00 97.19 96 LEU A C 1
ATOM 692 O O . LEU A 1 96 ? -19.346 4.897 9.594 1.00 97.19 96 LEU A O 1
ATOM 696 N N . PRO A 1 97 ? -19.517 6.720 8.272 1.00 97.44 97 PRO A N 1
ATOM 697 C CA . PRO A 1 97 ? -18.594 6.222 7.257 1.00 97.44 97 PRO A CA 1
ATOM 698 C C . PRO A 1 97 ? -17.149 6.262 7.771 1.00 97.44 97 PRO A C 1
ATOM 700 O O . PRO A 1 97 ? -16.759 7.209 8.450 1.00 97.44 97 PRO A O 1
ATOM 703 N N . LEU A 1 98 ? -16.374 5.225 7.449 1.00 98.00 98 LEU A N 1
ATOM 704 C CA . LEU A 1 98 ? -14.920 5.223 7.644 1.00 98.00 98 LEU A CA 1
ATOM 705 C C . LEU A 1 98 ? -14.242 5.862 6.431 1.00 98.00 98 LEU A C 1
ATOM 707 O O . LEU A 1 98 ? -14.665 5.597 5.305 1.00 98.00 98 LEU A O 1
ATOM 711 N N . ASP A 1 99 ? -13.169 6.609 6.674 1.00 96.81 99 ASP A N 1
ATOM 712 C CA . ASP A 1 99 ? -12.305 7.173 5.625 1.00 96.81 99 ASP A CA 1
ATOM 713 C C . ASP A 1 99 ? -11.129 6.258 5.291 1.00 96.81 99 ASP A C 1
ATOM 715 O O . ASP A 1 99 ? -10.583 6.338 4.195 1.00 96.81 99 ASP A O 1
ATOM 719 N N . GLY A 1 100 ? -10.742 5.379 6.219 1.00 97.31 100 GLY A N 1
ATOM 720 C CA . GLY A 1 100 ? -9.586 4.516 6.027 1.00 97.31 100 GLY A CA 1
ATOM 721 C C . GLY A 1 100 ? -9.444 3.391 7.042 1.00 97.31 100 GLY A C 1
ATOM 722 O O . GLY A 1 100 ? -10.212 3.272 8.008 1.00 97.31 100 GLY A O 1
ATOM 723 N N . LEU A 1 101 ? -8.441 2.551 6.804 1.00 98.31 101 LEU A N 1
ATOM 724 C CA . LEU A 1 101 ? -8.041 1.436 7.650 1.00 98.31 101 LEU A CA 1
ATOM 725 C C . LEU A 1 101 ? -6.542 1.528 7.911 1.00 98.31 101 LEU A C 1
ATOM 727 O O . LEU A 1 101 ? -5.783 1.808 6.997 1.00 98.31 101 LEU A O 1
ATOM 731 N N . ASN A 1 102 ? -6.129 1.233 9.145 1.00 98.25 102 ASN A N 1
ATOM 732 C CA . ASN A 1 102 ? -4.727 0.984 9.501 1.00 98.25 102 ASN A CA 1
ATOM 733 C C . ASN A 1 102 ? -3.723 2.050 9.011 1.00 98.25 102 ASN A C 1
ATOM 735 O O . ASN A 1 102 ? -2.583 1.718 8.710 1.00 98.25 102 ASN A O 1
ATOM 739 N N . ARG A 1 103 ? -4.122 3.324 8.979 1.00 97.50 103 ARG A N 1
ATOM 740 C CA . ARG A 1 103 ? -3.250 4.441 8.598 1.00 97.50 103 ARG A CA 1
ATOM 741 C C . ARG A 1 103 ? -3.330 5.596 9.574 1.00 97.50 103 ARG A C 1
ATOM 743 O O . ARG A 1 103 ? -4.285 5.714 10.338 1.00 97.50 103 ARG A O 1
ATOM 750 N N . VAL A 1 104 ? -2.336 6.476 9.556 1.00 97.94 104 VAL A N 1
ATOM 751 C CA . VAL A 1 104 ? -2.317 7.655 10.436 1.00 97.94 104 VAL A CA 1
ATOM 752 C C . VAL A 1 104 ? -3.449 8.621 10.052 1.00 97.94 104 VAL A C 1
ATOM 754 O O . VAL A 1 104 ? -3.444 9.123 8.928 1.00 97.94 104 VAL A O 1
ATOM 757 N N . PRO A 1 105 ? -4.389 8.949 10.966 1.00 97.88 105 PRO A N 1
ATOM 758 C CA . PRO A 1 105 ? -5.428 9.928 10.679 1.00 97.88 105 PRO A CA 1
ATOM 759 C C . PRO A 1 105 ? -4.831 11.304 10.383 1.00 97.88 105 PRO A C 1
ATOM 761 O O . PRO A 1 105 ? -3.976 11.801 11.123 1.00 97.88 105 PRO A O 1
ATOM 764 N N . GLY A 1 106 ? -5.334 11.920 9.328 1.00 96.56 106 GLY A N 1
ATOM 765 C CA . GLY A 1 106 ? -4.945 13.197 8.756 1.00 96.56 106 GLY A CA 1
ATOM 766 C C . GLY A 1 106 ? -3.978 13.103 7.583 1.00 96.56 106 GLY A C 1
ATOM 767 O O . GLY A 1 106 ? -3.739 14.122 6.940 1.00 96.56 106 GLY A O 1
ATOM 768 N N . LEU A 1 107 ? -3.418 11.922 7.301 1.00 97.50 107 LEU A N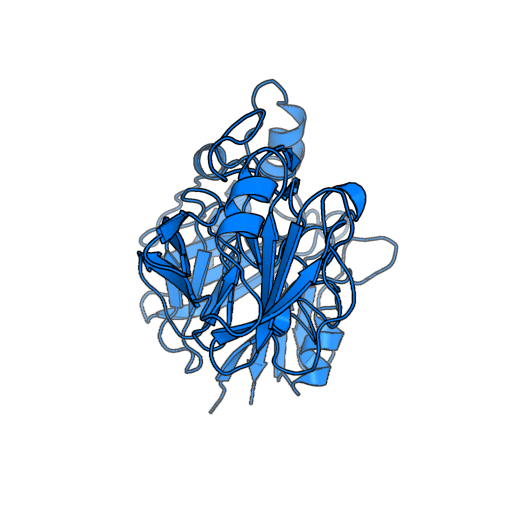 1
ATOM 769 C CA . LEU A 1 107 ? -2.398 11.726 6.273 1.00 97.50 107 LEU A CA 1
ATOM 770 C C . LEU A 1 107 ? -2.845 10.640 5.289 1.00 97.50 107 LEU A C 1
ATOM 772 O O . LEU A 1 107 ? -3.030 9.482 5.660 1.00 97.50 107 LEU A O 1
ATOM 776 N N . ILE A 1 108 ? -3.003 11.024 4.021 1.00 97.75 108 ILE A N 1
ATOM 777 C CA . ILE A 1 108 ? -3.457 10.147 2.940 1.00 97.75 108 ILE A CA 1
ATOM 778 C C . ILE A 1 108 ? -2.347 10.057 1.896 1.00 97.75 108 ILE A C 1
ATOM 780 O O . ILE A 1 108 ? -2.264 10.849 0.945 1.00 97.75 108 ILE A O 1
ATOM 784 N N . ARG A 1 109 ? -1.432 9.103 2.089 1.00 97.88 109 ARG A N 1
ATOM 785 C CA . ARG A 1 109 ? -0.335 8.881 1.146 1.00 97.88 109 ARG A CA 1
ATOM 786 C C . ARG A 1 109 ? -0.886 8.440 -0.205 1.00 97.88 109 ARG A C 1
ATOM 788 O O . ARG A 1 109 ? -1.694 7.529 -0.299 1.00 97.88 109 ARG A O 1
ATOM 795 N N . ASN A 1 110 ? -0.378 9.066 -1.259 1.00 97.69 110 ASN A N 1
ATOM 796 C CA . ASN A 1 110 ? -0.832 8.961 -2.641 1.00 97.69 110 ASN A CA 1
ATOM 797 C C . ASN A 1 110 ? -2.219 9.557 -2.944 1.00 97.69 110 ASN A C 1
ATOM 799 O O . ASN A 1 110 ? -2.680 9.391 -4.082 1.00 97.69 110 ASN A O 1
ATOM 803 N N . CYS A 1 111 ? -2.838 10.266 -1.991 1.00 97.31 111 CYS A N 1
ATOM 804 C CA . CYS A 1 111 ? -4.194 10.816 -2.106 1.00 97.31 111 CYS A CA 1
ATOM 805 C C . CYS A 1 111 ? -5.230 9.738 -2.487 1.00 97.31 111 CYS A C 1
ATOM 807 O O . CYS A 1 111 ? -4.976 8.541 -2.353 1.00 97.31 111 CYS A O 1
ATOM 809 N N . GLY A 1 112 ? -6.396 10.144 -2.990 1.00 93.31 112 GLY A N 1
ATOM 810 C CA . GLY A 1 112 ? -7.441 9.209 -3.414 1.00 93.31 112 GLY A CA 1
ATOM 811 C C . GLY A 1 112 ? -8.448 8.844 -2.322 1.00 93.31 112 GLY A C 1
ATOM 812 O O . GLY A 1 112 ? -9.211 7.897 -2.524 1.00 93.31 112 GLY A O 1
ATOM 813 N N . GLY A 1 113 ? -8.437 9.554 -1.191 1.00 88.69 113 GLY A N 1
ATOM 814 C CA . GLY A 1 113 ? -9.488 9.529 -0.181 1.00 88.69 113 GLY A CA 1
ATOM 815 C C . GLY A 1 113 ? -10.684 10.398 -0.582 1.00 88.69 113 GLY A C 1
ATOM 816 O O . GLY A 1 113 ? -10.913 10.667 -1.762 1.00 88.69 113 GLY A O 1
ATOM 817 N N . THR A 1 114 ? -11.511 10.768 0.394 1.00 86.75 114 THR A N 1
ATOM 818 C CA . THR A 1 114 ? -12.745 11.542 0.183 1.00 86.75 114 THR A CA 1
ATOM 819 C C . THR A 1 114 ? -12.752 12.760 1.093 1.00 86.75 114 THR A C 1
ATOM 821 O O . THR A 1 114 ? -12.754 12.602 2.306 1.00 86.75 114 THR A O 1
ATOM 824 N N . GLY A 1 115 ? -12.872 13.958 0.519 1.00 89.31 115 GLY A N 1
ATOM 825 C CA . GLY A 1 115 ? -12.747 15.208 1.275 1.00 89.31 115 GLY A CA 1
ATOM 826 C C . GLY A 1 115 ? -11.293 15.649 1.478 1.00 89.31 115 GLY A C 1
ATOM 827 O O . GLY A 1 115 ? -11.023 16.528 2.296 1.00 89.31 115 GLY A O 1
ATOM 828 N N . ASP A 1 116 ? -10.372 15.074 0.710 1.00 93.06 116 ASP A N 1
ATOM 829 C CA . ASP A 1 116 ? -8.938 15.269 0.800 1.00 93.06 116 ASP A CA 1
ATOM 830 C C . ASP A 1 116 ? -8.515 16.599 0.165 1.00 93.06 116 ASP A C 1
ATOM 832 O O . ASP A 1 116 ? -8.942 16.990 -0.927 1.00 93.06 116 ASP A O 1
ATOM 836 N N . THR A 1 117 ? -7.563 17.273 0.805 1.00 94.75 117 THR A N 1
ATOM 837 C CA . THR A 1 117 ? -6.873 18.433 0.234 1.00 94.75 117 THR A CA 1
ATOM 838 C C . THR A 1 117 ? -5.455 18.044 -0.201 1.00 94.75 117 THR A C 1
ATOM 840 O O . THR A 1 117 ? -4.723 17.444 0.588 1.00 94.75 117 THR A O 1
ATOM 843 N N . PRO A 1 118 ? -5.003 18.418 -1.416 1.00 94.94 118 PRO A N 1
ATOM 844 C CA . PRO A 1 118 ? -5.697 19.257 -2.399 1.00 94.94 118 PRO A CA 1
ATOM 845 C C . PRO A 1 118 ? -6.668 18.513 -3.331 1.00 94.94 118 PRO A C 1
ATOM 847 O O . PRO A 1 118 ? -7.275 19.163 -4.183 1.00 94.94 118 PRO A O 1
ATOM 850 N N . THR A 1 119 ? -6.772 17.182 -3.260 1.00 95.31 119 THR A N 1
ATOM 851 C CA . THR A 1 119 ? -7.604 16.415 -4.195 1.00 95.31 119 THR A CA 1
ATOM 852 C C . THR A 1 119 ? -8.004 15.032 -3.679 1.00 95.31 119 THR A C 1
ATOM 854 O O . THR A 1 119 ? -7.187 14.330 -3.096 1.00 95.31 119 THR A O 1
ATOM 857 N N . ASP A 1 120 ? -9.215 14.604 -4.046 1.00 94.69 120 ASP A N 1
ATOM 858 C CA . ASP A 1 120 ? -9.716 13.223 -3.916 1.00 94.69 120 ASP A CA 1
ATOM 859 C C . ASP A 1 120 ? -9.229 12.290 -5.046 1.00 94.69 120 ASP A C 1
ATOM 861 O O . ASP A 1 120 ? -9.602 11.115 -5.132 1.00 94.69 120 ASP A O 1
ATOM 865 N N . LEU A 1 121 ? -8.453 12.811 -6.000 1.00 95.44 121 LEU A N 1
ATOM 866 C CA . LEU A 1 121 ? -7.901 12.020 -7.095 1.00 95.44 121 LEU A CA 1
ATOM 867 C C . LEU A 1 121 ? -6.591 11.347 -6.670 1.00 95.44 121 LEU A C 1
ATOM 869 O O . LEU A 1 121 ? -5.840 11.897 -5.863 1.00 95.44 121 LEU A O 1
ATOM 873 N N . PRO A 1 122 ? -6.266 10.176 -7.244 1.00 96.75 122 PRO A N 1
ATOM 874 C CA . PRO A 1 122 ? -4.984 9.544 -6.988 1.00 96.75 122 PRO A CA 1
ATOM 875 C C . PRO A 1 122 ? -3.849 10.459 -7.462 1.00 96.75 122 PRO A C 1
ATOM 877 O O . PRO A 1 122 ? -3.831 10.906 -8.610 1.00 96.75 122 PRO A O 1
ATOM 880 N N . LEU A 1 123 ? -2.864 10.697 -6.598 1.00 97.00 123 LEU A N 1
ATOM 881 C CA . LEU A 1 123 ? -1.701 11.526 -6.897 1.00 97.00 123 LEU A CA 1
ATOM 882 C C . LEU A 1 123 ? -0.455 10.909 -6.258 1.00 97.00 123 LEU A C 1
ATOM 884 O O . LEU A 1 123 ? -0.180 11.082 -5.074 1.00 97.00 123 LEU A O 1
ATOM 888 N N . HIS A 1 124 ? 0.273 10.123 -7.047 1.00 97.62 124 HIS A N 1
ATOM 889 C CA . HIS A 1 124 ? 1.395 9.331 -6.568 1.00 97.62 124 HIS A CA 1
ATOM 890 C C . HIS A 1 124 ? 2.503 10.219 -5.991 1.00 97.62 124 HIS A C 1
ATOM 892 O O . HIS A 1 124 ? 2.799 11.300 -6.501 1.00 97.62 124 HIS A O 1
ATOM 898 N N . ASP A 1 125 ? 3.092 9.748 -4.902 1.00 95.94 125 ASP A N 1
ATOM 899 C CA . ASP A 1 125 ? 4.088 10.436 -4.095 1.00 95.94 125 ASP A CA 1
ATOM 900 C C . ASP A 1 125 ? 3.684 11.791 -3.483 1.00 95.94 125 ASP A C 1
ATOM 902 O O . ASP A 1 125 ? 4.534 12.497 -2.928 1.00 95.94 125 ASP A O 1
ATOM 906 N N . THR A 1 126 ? 2.396 12.127 -3.484 1.00 96.88 126 THR A N 1
ATOM 907 C CA . THR A 1 126 ? 1.837 13.242 -2.707 1.00 96.88 126 THR A CA 1
ATOM 908 C C . THR A 1 126 ? 1.147 12.709 -1.456 1.00 96.88 126 THR A C 1
ATOM 910 O O . THR A 1 126 ? 0.531 11.649 -1.493 1.00 96.88 126 THR A O 1
ATOM 913 N N . THR A 1 127 ? 1.242 13.428 -0.342 1.00 97.81 127 THR A N 1
ATOM 914 C CA . THR A 1 127 ? 0.427 13.151 0.847 1.00 97.81 127 THR A CA 1
ATOM 915 C C . THR A 1 127 ? -0.667 14.203 0.917 1.00 97.81 127 THR A C 1
ATOM 917 O O . THR A 1 127 ? -0.370 15.381 1.111 1.00 97.81 127 THR A O 1
ATOM 920 N N . CYS A 1 128 ? -1.908 13.781 0.689 1.00 98.00 128 CYS A N 1
ATOM 921 C CA . CYS A 1 128 ? -3.071 14.622 0.928 1.00 98.00 128 CYS A CA 1
ATOM 922 C C . CYS A 1 128 ? -3.400 14.651 2.424 1.00 98.00 128 CYS A C 1
ATOM 924 O O . CYS A 1 128 ? -2.946 13.791 3.185 1.00 98.00 128 CYS A O 1
ATOM 926 N N . VAL A 1 129 ? -4.167 15.657 2.835 1.00 97.44 129 VAL A N 1
ATOM 927 C CA . VAL A 1 129 ? -4.583 15.845 4.226 1.00 97.44 129 VAL A CA 1
ATOM 928 C C . VAL A 1 129 ? -6.094 15.993 4.338 1.00 97.44 129 VAL A C 1
ATOM 930 O O . VAL A 1 129 ? -6.719 16.637 3.494 1.00 97.44 129 VAL A O 1
ATOM 933 N N . ASP A 1 130 ? -6.646 15.460 5.424 1.00 95.56 130 ASP A N 1
ATOM 934 C CA . ASP A 1 130 ? -8.023 15.689 5.865 1.00 95.56 130 ASP A CA 1
ATOM 935 C C . ASP A 1 130 ? -8.023 15.952 7.381 1.00 95.56 130 ASP A C 1
ATOM 937 O O . ASP A 1 130 ? -7.508 15.179 8.186 1.00 95.56 130 ASP A O 1
ATOM 941 N N . ALA A 1 131 ? -8.582 17.087 7.795 1.00 93.44 131 ALA A N 1
ATOM 942 C CA . ALA A 1 131 ? -8.644 17.453 9.206 1.00 93.44 131 ALA A CA 1
ATOM 943 C C . ALA A 1 131 ? -9.659 16.612 10.003 1.00 93.44 131 ALA A C 1
ATOM 945 O O . ALA A 1 131 ? -9.582 16.587 11.235 1.00 93.44 131 ALA A O 1
ATOM 946 N N . GLY A 1 132 ? -10.624 15.970 9.337 1.00 95.56 132 GLY A N 1
ATOM 947 C CA . GLY A 1 132 ? -11.737 15.268 9.962 1.00 95.56 132 GLY A CA 1
ATOM 948 C C . GLY A 1 132 ? -11.943 13.865 9.412 1.00 95.56 132 GLY A C 1
ATOM 949 O O . GLY A 1 132 ? -12.889 13.642 8.662 1.00 95.56 132 GLY A O 1
ATOM 950 N N . GLU A 1 133 ? -11.152 12.915 9.904 1.00 96.75 133 GLU A N 1
ATOM 951 C CA . GLU A 1 133 ? -11.192 11.511 9.497 1.00 96.75 133 GLU A CA 1
ATOM 952 C C . GLU A 1 133 ? -11.723 10.585 10.591 1.00 96.75 133 GLU A C 1
ATOM 954 O O . GLU A 1 133 ? -11.741 10.917 11.777 1.00 96.75 133 GLU A O 1
ATOM 959 N N . LEU A 1 134 ? -12.150 9.398 10.174 1.00 97.94 134 LEU A N 1
ATOM 960 C CA . LEU A 1 134 ? -12.569 8.271 10.984 1.00 97.94 134 LEU A CA 1
ATOM 961 C C . LEU A 1 134 ? -11.896 7.002 10.441 1.00 97.94 134 LEU A C 1
ATOM 963 O O . LEU A 1 134 ? -12.329 6.431 9.439 1.00 97.94 134 LEU A O 1
ATOM 967 N N . VAL A 1 135 ? -10.835 6.561 11.112 1.00 98.56 135 VAL A N 1
ATOM 968 C CA . VAL A 1 135 ? -9.976 5.450 10.679 1.00 98.56 135 VAL A CA 1
ATOM 969 C C . VAL A 1 135 ? -10.116 4.286 11.650 1.00 98.56 135 VAL A C 1
ATOM 971 O O . VAL A 1 135 ? -10.032 4.474 12.864 1.00 98.56 135 VAL A O 1
ATOM 974 N N . ALA A 1 136 ? -10.331 3.076 11.134 1.00 98.62 136 ALA A N 1
ATOM 975 C CA . ALA A 1 136 ? -10.373 1.874 11.965 1.00 98.62 136 ALA A CA 1
ATOM 976 C C . ALA A 1 136 ? -9.033 1.127 11.948 1.00 98.62 136 ALA A C 1
ATOM 978 O O . ALA A 1 136 ? -8.426 0.934 10.899 1.00 98.62 136 ALA A O 1
ATOM 979 N N . PHE A 1 137 ? -8.607 0.667 13.119 1.00 98.62 137 PHE A N 1
ATOM 980 C CA . PHE A 1 137 ? -7.378 -0.082 13.331 1.00 98.62 137 PHE A CA 1
ATOM 981 C C . PHE A 1 137 ? -7.689 -1.529 13.681 1.00 98.62 137 PHE A C 1
ATOM 983 O O . PHE A 1 137 ? -8.520 -1.846 14.540 1.00 98.62 137 PHE A O 1
ATOM 990 N N . THR A 1 138 ? -6.993 -2.412 12.989 1.00 97.06 138 THR A N 1
ATOM 991 C CA . THR A 1 138 ? -6.981 -3.854 13.198 1.00 97.06 138 THR A CA 1
ATOM 992 C C . THR A 1 138 ? -5.719 -4.255 13.970 1.00 97.06 138 THR A C 1
ATOM 994 O O . THR A 1 138 ? -4.764 -3.476 13.991 1.00 97.06 138 THR A O 1
ATOM 997 N N . PRO A 1 139 ? -5.674 -5.452 14.587 1.00 95.81 139 PRO A N 1
ATOM 998 C CA . PRO A 1 139 ? -4.472 -5.920 15.279 1.00 95.81 139 PRO A CA 1
ATOM 999 C C . PRO A 1 139 ? -3.226 -5.974 14.386 1.00 95.81 139 PRO A C 1
ATOM 1001 O O . PRO A 1 139 ? -2.115 -5.923 14.896 1.00 95.81 139 PRO A O 1
ATOM 1004 N N . GLU A 1 140 ? -3.410 -6.084 13.067 1.00 97.25 140 GLU A N 1
ATOM 1005 C CA . GLU A 1 140 ? -2.325 -6.133 12.086 1.00 97.25 140 GLU A CA 1
ATOM 1006 C C . GLU A 1 140 ? -1.596 -4.794 11.928 1.00 97.25 140 GLU A C 1
ATOM 1008 O O . GLU A 1 140 ? -0.481 -4.788 11.422 1.00 97.25 140 GLU A O 1
ATOM 1013 N N . PHE A 1 141 ? -2.183 -3.667 12.353 1.00 97.44 141 PHE A N 1
ATOM 1014 C CA . PHE A 1 141 ? -1.495 -2.378 12.263 1.00 97.44 141 PHE A CA 1
ATOM 1015 C C . PHE A 1 141 ? -0.227 -2.343 13.113 1.00 97.44 141 PHE A C 1
ATOM 1017 O O . PHE A 1 141 ? 0.808 -1.893 12.640 1.00 97.44 141 PHE A O 1
ATOM 1024 N N . GLY A 1 142 ? -0.325 -2.815 14.355 1.00 95.44 142 GLY A N 1
ATOM 1025 C CA . GLY A 1 142 ? 0.727 -2.686 15.349 1.00 95.44 142 GLY A CA 1
ATOM 1026 C C . GLY A 1 142 ? 0.203 -2.839 16.775 1.00 95.44 142 GLY A C 1
ATOM 1027 O O . GLY A 1 142 ? -1.004 -2.898 17.024 1.00 95.44 142 GLY A O 1
ATOM 1028 N N . ALA A 1 143 ? 1.121 -2.892 17.741 1.00 94.94 143 ALA A N 1
ATOM 1029 C CA . ALA A 1 143 ? 0.775 -3.001 19.164 1.00 94.94 143 ALA A CA 1
ATOM 1030 C C . ALA A 1 143 ? 0.259 -1.675 19.757 1.00 94.94 143 ALA A C 1
ATOM 10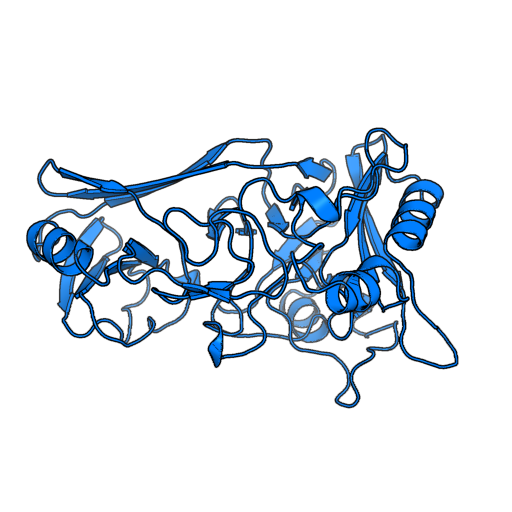32 O O . ALA A 1 143 ? -0.296 -1.650 20.860 1.00 94.94 143 ALA A O 1
ATOM 1033 N N . SER A 1 144 ? 0.446 -0.569 19.039 1.00 96.50 144 SER A N 1
ATOM 1034 C CA . SER A 1 144 ? -0.037 0.761 19.396 1.00 96.50 144 SER A CA 1
ATOM 1035 C C . SER A 1 144 ? -0.655 1.458 18.196 1.00 96.50 144 SER A C 1
ATOM 1037 O O . SER A 1 144 ? -0.332 1.149 17.058 1.00 96.50 144 SER A O 1
ATOM 1039 N N . THR A 1 145 ? -1.531 2.424 18.456 1.00 98.06 145 THR A N 1
ATOM 1040 C CA . THR A 1 145 ? -2.097 3.277 17.407 1.00 98.06 145 THR A CA 1
ATOM 1041 C C . THR A 1 145 ? -1.468 4.665 17.408 1.00 98.06 145 THR A C 1
ATOM 1043 O O . THR A 1 145 ? -0.950 5.105 18.444 1.00 98.06 145 THR A O 1
ATOM 1046 N N . PRO A 1 146 ? -1.537 5.391 16.275 1.00 97.75 146 PRO A N 1
ATOM 1047 C CA . PRO A 1 146 ? -0.934 6.708 16.143 1.00 97.75 146 PRO A CA 1
ATOM 1048 C C . PRO A 1 146 ? -1.491 7.693 17.171 1.00 97.75 146 PRO A C 1
ATOM 1050 O O . PRO A 1 146 ? -2.708 7.799 17.352 1.00 97.75 146 PRO A O 1
ATOM 1053 N N . SER A 1 147 ? -0.600 8.446 17.808 1.00 97.44 147 SER A N 1
ATOM 1054 C CA . SER A 1 147 ? -0.965 9.505 18.750 1.00 97.44 147 SER A CA 1
ATOM 1055 C C . SER A 1 147 ? -1.278 10.820 18.048 1.00 97.44 147 SER A C 1
ATOM 1057 O O . SER A 1 147 ? -0.711 11.127 17.000 1.00 97.44 147 SER A O 1
ATOM 1059 N N . GLY A 1 148 ? -2.171 11.615 18.634 1.00 97.19 148 GLY A N 1
ATOM 1060 C CA . GLY A 1 148 ? -2.482 12.957 18.148 1.00 97.19 148 GLY A CA 1
ATOM 1061 C C . GLY A 1 148 ? -3.786 13.509 18.710 1.00 97.19 148 GLY A C 1
ATOM 1062 O O . GLY A 1 148 ? -4.454 12.867 19.517 1.00 97.19 148 GLY A O 1
ATOM 1063 N N . GLU A 1 149 ? -4.166 14.698 18.253 1.00 97.69 149 GLU A N 1
ATOM 1064 C CA . GLU A 1 149 ? -5.478 15.271 18.557 1.00 97.69 149 GLU A 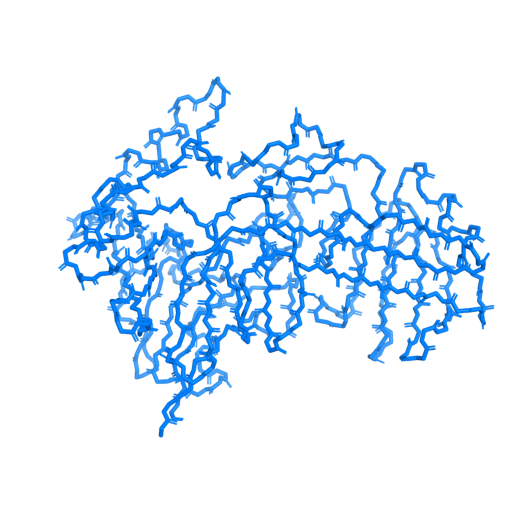CA 1
ATOM 1065 C C . GLU A 1 149 ? -6.601 14.377 18.014 1.00 97.69 149 GLU A C 1
ATOM 1067 O O . GLU A 1 149 ? -6.494 13.815 16.917 1.00 97.69 149 GLU A O 1
ATOM 1072 N N . GLY A 1 150 ? -7.681 14.249 18.786 1.00 98.25 150 GLY A N 1
ATOM 1073 C CA . GLY A 1 150 ? -8.842 13.435 18.435 1.00 98.25 150 GLY A CA 1
ATOM 1074 C C . GLY A 1 150 ? -9.266 12.459 19.528 1.00 98.25 150 GLY A C 1
ATOM 1075 O O . GLY A 1 150 ? -8.752 12.472 20.645 1.00 98.25 150 GLY A O 1
ATOM 1076 N N . VAL A 1 151 ? -10.222 11.602 19.175 1.00 98.75 151 VAL A N 1
ATOM 1077 C CA . VAL A 1 151 ? -10.802 10.579 20.054 1.00 98.75 151 VAL A CA 1
ATOM 1078 C C . VAL A 1 151 ? -10.463 9.200 19.515 1.00 98.75 151 VAL A C 1
ATOM 1080 O O . VAL A 1 151 ? -10.477 8.980 18.307 1.00 98.75 151 VAL A O 1
ATOM 1083 N N . GLU A 1 152 ? -10.204 8.252 20.406 1.00 98.81 152 GLU A N 1
ATOM 1084 C CA . GLU A 1 152 ? -10.080 6.843 20.057 1.00 98.81 152 GLU A CA 1
ATOM 1085 C C . GLU A 1 152 ? -10.969 5.970 20.928 1.00 98.81 152 GLU A C 1
ATOM 1087 O O . GLU A 1 152 ? -10.935 6.071 22.152 1.00 98.81 152 GLU A O 1
ATOM 1092 N N . ALA A 1 153 ? -11.717 5.075 20.291 1.00 98.69 153 ALA A N 1
ATOM 1093 C CA . ALA A 1 153 ? -12.477 4.027 20.951 1.00 98.69 153 ALA A CA 1
ATOM 1094 C C . ALA A 1 153 ? -11.769 2.682 20.768 1.00 98.69 153 ALA A C 1
ATOM 1096 O O . ALA A 1 153 ? -11.597 2.233 19.636 1.00 98.69 153 ALA A O 1
ATOM 1097 N N . VAL A 1 154 ? -11.385 2.033 21.867 1.00 98.62 154 VAL A N 1
ATOM 1098 C CA . VAL A 1 154 ? -10.809 0.680 21.862 1.00 98.62 154 VAL A CA 1
ATOM 1099 C C . VAL A 1 154 ? -11.928 -0.336 22.045 1.00 98.62 154 VAL A C 1
ATOM 1101 O O . VAL A 1 154 ? -12.804 -0.166 22.896 1.00 98.62 154 VAL A O 1
ATOM 1104 N N . VAL A 1 155 ? -11.895 -1.395 21.244 1.00 98.44 155 VAL A N 1
ATOM 1105 C CA . VAL A 1 155 ? -12.946 -2.406 21.142 1.00 98.44 155 VAL A CA 1
ATOM 1106 C C . VAL A 1 155 ? -12.337 -3.795 21.309 1.00 98.44 155 VAL A C 1
ATOM 1108 O O . VAL A 1 155 ? -11.301 -4.097 20.717 1.00 98.44 155 VAL A O 1
ATOM 1111 N N . ASP A 1 156 ? -12.957 -4.645 22.121 1.00 97.19 156 ASP A N 1
ATOM 1112 C CA . ASP A 1 156 ? -12.515 -6.030 22.291 1.00 97.19 156 ASP A CA 1
ATOM 1113 C C . ASP A 1 156 ? -12.935 -6.947 21.122 1.00 97.19 156 ASP A C 1
ATOM 1115 O O . ASP A 1 156 ? -13.564 -6.534 20.145 1.00 97.19 156 ASP A O 1
ATOM 1119 N N . ALA A 1 157 ? -12.590 -8.232 21.224 1.00 95.06 157 ALA A N 1
ATOM 1120 C CA . ALA A 1 157 ? -12.915 -9.232 20.209 1.00 95.06 157 ALA A CA 1
ATOM 1121 C C . ALA A 1 157 ? -14.429 -9.502 20.041 1.00 95.06 157 ALA A C 1
ATOM 1123 O O . ALA A 1 157 ? -14.816 -10.125 19.054 1.00 95.06 157 ALA A O 1
ATOM 1124 N N . HIS A 1 158 ? -15.276 -9.041 20.971 1.00 95.94 158 HIS A N 1
ATOM 1125 C CA . HIS A 1 158 ? -16.737 -9.193 20.958 1.00 95.94 158 HIS A CA 1
ATOM 1126 C C . HIS A 1 158 ? -17.456 -7.898 20.549 1.00 95.94 158 HIS A C 1
ATOM 1128 O O . HIS A 1 158 ? -18.647 -7.727 20.829 1.00 95.94 158 HIS A O 1
ATOM 1134 N N . ASP A 1 159 ? -16.733 -6.985 19.899 1.00 97.31 159 ASP A N 1
ATOM 1135 C CA . ASP A 1 159 ? -17.209 -5.670 19.482 1.00 97.31 159 ASP A CA 1
ATOM 1136 C C . ASP A 1 159 ? -17.647 -4.773 20.657 1.00 97.31 159 ASP A C 1
ATOM 1138 O O . ASP A 1 159 ? -18.476 -3.881 20.467 1.00 97.31 159 ASP A O 1
ATOM 1142 N N . ARG A 1 160 ? -17.146 -4.988 21.883 1.00 98.25 160 ARG A N 1
ATOM 1143 C CA . ARG A 1 160 ? -17.482 -4.154 23.050 1.00 98.25 160 ARG A CA 1
ATOM 1144 C C . ARG A 1 160 ? -16.454 -3.055 23.245 1.00 98.25 160 ARG A C 1
ATOM 1146 O O . ARG A 1 160 ? -15.257 -3.325 23.306 1.00 98.25 160 ARG A O 1
ATOM 1153 N N . VAL A 1 161 ? -16.921 -1.816 23.389 1.00 98.62 161 VAL A N 1
ATOM 1154 C CA . VAL A 1 161 ? -16.051 -0.685 23.727 1.00 98.62 161 VAL A CA 1
ATOM 1155 C C . VAL A 1 161 ? -15.494 -0.905 25.129 1.00 98.62 161 VAL A C 1
ATOM 1157 O O . VAL A 1 161 ? -16.248 -0.994 26.096 1.00 98.62 161 VAL A O 1
ATOM 1160 N N . THR A 1 162 ? -14.176 -0.983 25.251 1.00 98.38 162 THR A N 1
ATOM 1161 C CA . THR A 1 162 ? -13.488 -1.162 26.537 1.00 98.38 162 THR A CA 1
ATOM 1162 C C . THR A 1 162 ? -13.000 0.161 27.104 1.00 98.38 162 THR A C 1
ATOM 1164 O O . THR A 1 162 ? -12.978 0.347 28.317 1.00 98.38 162 THR A O 1
ATOM 1167 N N . SER A 1 163 ? -12.634 1.102 26.234 1.00 98.00 163 SER A N 1
ATOM 1168 C CA . SER A 1 163 ? -12.202 2.438 26.629 1.00 98.00 163 SER A CA 1
ATOM 1169 C C . SER A 1 163 ? -12.412 3.442 25.504 1.00 98.00 163 SER A C 1
ATOM 1171 O O . SER A 1 163 ? -12.432 3.085 24.325 1.00 98.00 163 SER A O 1
ATOM 1173 N N . VAL A 1 164 ? -12.555 4.706 25.892 1.00 98.38 164 VAL A N 1
ATOM 1174 C CA . VAL A 1 164 ? -12.544 5.852 24.986 1.00 98.38 164 VAL A CA 1
ATOM 1175 C C . VAL A 1 164 ? -11.536 6.849 25.534 1.00 98.38 164 VAL A C 1
ATOM 1177 O O . VAL A 1 164 ? -11.596 7.188 26.716 1.00 98.38 164 VAL A O 1
ATOM 1180 N N . ARG A 1 165 ? -10.588 7.279 24.702 1.00 98.12 165 ARG A N 1
ATOM 1181 C CA . ARG A 1 165 ? -9.478 8.154 25.095 1.00 98.12 165 ARG A CA 1
ATOM 1182 C C . ARG A 1 165 ? -9.386 9.391 24.206 1.00 98.12 165 ARG A C 1
ATOM 1184 O O . ARG A 1 165 ? -9.728 9.341 23.028 1.00 98.12 165 ARG A O 1
ATOM 1191 N N . SER A 1 166 ? -8.944 10.489 24.812 1.00 97.69 166 SER A N 1
ATOM 1192 C CA . SER A 1 166 ? -8.620 11.767 24.175 1.00 97.69 166 SER A CA 1
ATOM 1193 C C . SER A 1 166 ? -7.443 12.376 24.952 1.00 97.69 166 SER A C 1
ATOM 1195 O O . SER A 1 166 ? -7.582 12.543 26.167 1.00 97.69 166 SER A O 1
ATOM 1197 N N . PRO A 1 167 ? -6.301 12.700 24.321 1.00 97.94 167 PRO A N 1
ATOM 1198 C CA . PRO A 1 167 ? -5.997 12.529 22.895 1.00 97.94 167 PRO A CA 1
ATOM 1199 C C . PRO A 1 167 ? -6.024 11.058 22.438 1.00 97.94 167 PRO A C 1
ATOM 1201 O O . PRO A 1 167 ? -5.999 10.136 23.260 1.00 97.94 167 PRO A O 1
ATOM 1204 N N . ARG A 1 168 ? -6.114 10.840 21.121 1.00 98.06 168 ARG A N 1
ATOM 1205 C CA . ARG A 1 168 ? -6.045 9.503 20.510 1.00 98.06 168 ARG A CA 1
ATOM 1206 C C . ARG A 1 168 ? -4.614 8.956 20.571 1.00 98.06 168 ARG A C 1
ATOM 1208 O O . ARG A 1 168 ? -3.657 9.723 20.678 1.00 98.06 168 ARG A O 1
ATOM 1215 N N . GLY A 1 169 ? -4.482 7.640 20.439 1.00 97.81 169 GLY A N 1
ATOM 1216 C CA . GLY A 1 169 ? -3.215 6.913 20.407 1.00 97.81 169 GLY A CA 1
ATOM 1217 C C . GLY A 1 169 ? -2.879 6.183 21.698 1.00 97.81 169 GLY A C 1
ATOM 1218 O O . GLY A 1 169 ? -3.376 6.502 22.780 1.00 97.81 169 GLY A O 1
ATOM 1219 N N . GLY A 1 170 ? -2.011 5.182 21.573 1.00 96.44 170 GLY A N 1
ATOM 1220 C CA . GLY A 1 170 ? -1.517 4.371 22.686 1.00 96.44 170 GLY A CA 1
ATOM 1221 C C . GLY A 1 170 ? -1.647 2.870 22.443 1.00 96.44 170 GLY A C 1
ATOM 1222 O O . GLY A 1 170 ? -2.158 2.431 21.413 1.00 96.44 170 GLY A O 1
ATOM 1223 N N . GLY A 1 171 ? -1.202 2.073 23.415 1.00 96.31 171 GLY A N 1
ATOM 1224 C CA . GLY A 1 171 ? -1.205 0.612 23.312 1.00 96.31 171 GLY A CA 1
ATOM 1225 C C . GLY A 1 171 ? -2.604 0.019 23.127 1.00 96.31 171 GLY A C 1
ATOM 1226 O O . GLY A 1 171 ? -3.582 0.532 23.687 1.00 96.31 171 GLY A O 1
ATOM 1227 N N . LEU A 1 172 ? -2.671 -1.065 22.356 1.00 94.81 172 LEU A N 1
ATOM 1228 C CA . LEU A 1 172 ? -3.848 -1.901 22.163 1.00 94.81 172 LEU A CA 1
ATOM 1229 C C . LEU A 1 172 ? -3.650 -3.246 22.877 1.00 94.81 172 LEU A C 1
ATOM 1231 O O . LEU A 1 172 ? -2.642 -3.920 22.654 1.00 94.81 172 LEU A O 1
ATOM 1235 N N . PRO A 1 173 ? -4.598 -3.682 23.728 1.00 93.69 173 PRO A N 1
ATOM 1236 C CA . PRO A 1 173 ? -4.602 -5.049 24.235 1.00 93.69 173 PRO A CA 1
ATOM 1237 C C . PRO A 1 173 ? -4.568 -6.083 23.092 1.00 93.69 173 PRO A C 1
ATOM 1239 O O . PRO A 1 173 ? -5.179 -5.844 22.045 1.00 93.69 173 PRO A O 1
ATOM 1242 N N . PRO A 1 174 ? -3.927 -7.252 23.274 1.00 92.19 174 PRO A N 1
ATOM 1243 C CA . PRO A 1 174 ? -3.901 -8.297 22.254 1.00 92.19 174 PRO A CA 1
ATOM 1244 C C . PRO A 1 174 ? -5.301 -8.662 21.744 1.00 92.19 174 PRO A C 1
ATOM 1246 O O . PRO A 1 174 ? -6.222 -8.892 22.528 1.00 92.19 174 PRO A O 1
ATOM 1249 N N . GLY A 1 175 ? -5.461 -8.701 20.419 1.00 89.75 175 GLY A N 1
ATOM 1250 C CA . GLY A 1 175 ? -6.730 -9.017 19.753 1.00 89.75 175 GLY A CA 1
ATOM 1251 C C . GLY A 1 175 ? -7.782 -7.901 19.781 1.00 89.75 175 GLY A C 1
ATOM 1252 O O . GLY A 1 175 ? -8.860 -8.086 19.212 1.00 89.75 175 GLY A O 1
ATOM 1253 N N . SER A 1 176 ? -7.489 -6.755 20.406 1.00 96.00 176 SER A N 1
ATOM 1254 C CA . SER A 1 176 ? -8.357 -5.578 20.340 1.00 96.00 176 SER A CA 1
ATOM 1255 C C . SER A 1 176 ? -8.222 -4.842 19.007 1.00 96.00 176 SER A C 1
ATOM 1257 O O . SER A 1 176 ? -7.246 -4.979 18.271 1.00 96.00 176 SER A O 1
ATOM 1259 N N . ARG A 1 177 ? -9.254 -4.068 18.696 1.00 97.62 177 ARG A N 1
ATOM 1260 C CA . ARG A 1 177 ? -9.332 -3.149 17.561 1.00 97.62 177 ARG A CA 1
ATOM 1261 C C . ARG A 1 177 ? -9.538 -1.746 18.102 1.00 97.62 177 ARG A C 1
ATOM 1263 O O . ARG A 1 177 ? -9.912 -1.576 19.265 1.00 97.62 177 ARG A O 1
ATOM 1270 N N . SER A 1 178 ? -9.388 -0.736 17.261 1.00 98.50 178 SER A N 1
ATOM 1271 C CA . SER A 1 178 ? -9.842 0.599 17.632 1.00 98.50 178 SER A CA 1
ATOM 1272 C C . SER A 1 178 ? -10.400 1.381 16.457 1.00 98.50 178 SER A C 1
ATOM 1274 O O . SER A 1 178 ? -10.303 0.977 15.300 1.00 98.50 178 SER A O 1
ATOM 1276 N N . VAL A 1 179 ? -11.049 2.494 16.769 1.00 98.81 179 VAL A N 1
ATOM 1277 C CA . VAL A 1 179 ? -11.464 3.500 15.795 1.00 98.81 179 VAL A CA 1
ATOM 1278 C C . VAL A 1 179 ? -10.947 4.835 16.296 1.00 98.81 179 VAL A C 1
ATOM 1280 O O . VAL A 1 179 ? -11.235 5.201 17.434 1.00 98.81 179 VAL A O 1
ATOM 1283 N N . GLN A 1 180 ? -10.187 5.547 15.470 1.00 98.81 180 GLN A N 1
ATOM 1284 C CA . GLN A 1 180 ? -9.735 6.904 15.750 1.00 98.81 180 GLN A CA 1
ATOM 1285 C C . GLN A 1 180 ? -10.528 7.906 14.922 1.00 98.81 180 GLN A C 1
ATOM 1287 O O . GLN A 1 180 ? -10.837 7.651 13.761 1.00 98.81 180 GLN A O 1
ATOM 1292 N N . ALA A 1 181 ? -10.828 9.051 15.522 1.00 98.62 181 ALA A N 1
ATOM 1293 C CA . ALA A 1 181 ? -11.535 10.146 14.886 1.00 98.62 181 ALA A CA 1
ATOM 1294 C C . ALA A 1 181 ? -10.819 11.478 15.125 1.00 98.62 181 ALA A C 1
ATOM 1296 O O . ALA A 1 181 ? -10.436 11.776 16.259 1.00 98.62 181 ALA A O 1
ATOM 1297 N N . THR A 1 182 ? -10.694 12.298 14.084 1.00 98.31 182 THR A N 1
ATOM 1298 C CA . THR A 1 182 ? -10.122 13.653 14.143 1.00 98.31 182 THR A CA 1
ATOM 1299 C C . THR A 1 182 ? -11.158 14.715 13.767 1.00 98.31 182 THR A C 1
ATOM 1301 O O . THR A 1 182 ? -12.273 14.411 13.328 1.00 98.31 182 THR A O 1
ATOM 1304 N N . GLY A 1 183 ? -10.820 15.985 14.006 1.00 96.69 183 GLY A N 1
ATOM 1305 C CA . GLY A 1 183 ? -11.665 17.127 13.656 1.00 96.69 183 GLY A CA 1
ATOM 1306 C C . GLY A 1 183 ? -13.082 17.024 14.226 1.00 96.69 183 GLY A C 1
ATOM 1307 O O . GLY A 1 183 ? -13.294 16.572 15.352 1.00 96.69 183 GLY A O 1
ATOM 1308 N N . ALA A 1 184 ? -14.080 17.410 13.429 1.00 93.88 184 ALA A N 1
ATOM 1309 C CA . ALA A 1 184 ? -15.484 17.343 13.836 1.00 93.88 184 ALA A CA 1
ATOM 1310 C C . ALA A 1 184 ? -15.980 15.903 14.094 1.00 93.88 184 ALA A C 1
ATOM 1312 O O . ALA A 1 184 ? -16.912 15.709 14.878 1.00 93.88 184 ALA A O 1
ATOM 1313 N N . ARG A 1 185 ? -15.346 14.882 13.490 1.00 96.62 185 ARG A N 1
ATOM 1314 C CA . ARG A 1 185 ? -15.736 13.473 13.675 1.00 96.62 185 ARG A CA 1
ATOM 1315 C C . ARG A 1 185 ? -15.382 12.944 15.064 1.00 96.62 185 ARG A C 1
ATOM 1317 O O . ARG A 1 185 ? -16.007 11.984 15.513 1.00 96.62 185 ARG A O 1
ATOM 1324 N N . ALA A 1 186 ? -14.446 13.582 15.773 1.00 98.12 186 ALA A N 1
ATOM 1325 C CA . ALA A 1 186 ? -14.083 13.218 17.142 1.00 98.12 186 ALA A CA 1
ATOM 1326 C C . ALA A 1 186 ? -15.290 13.262 18.094 1.00 98.12 186 ALA A C 1
ATOM 1328 O O . ALA A 1 186 ? -15.525 12.312 18.842 1.00 98.12 186 ALA A O 1
ATOM 1329 N N . ALA A 1 187 ? -16.111 14.315 18.001 1.00 96.94 187 ALA A N 1
ATOM 1330 C CA . ALA A 1 187 ? -17.339 14.435 18.786 1.00 96.94 187 ALA A CA 1
ATOM 1331 C C . ALA A 1 187 ? -18.353 13.333 18.431 1.00 96.94 187 ALA A C 1
ATOM 1333 O O . ALA A 1 187 ? -18.955 12.729 19.316 1.00 96.94 187 ALA A O 1
ATOM 1334 N N . TRP A 1 188 ? -18.497 13.009 17.142 1.00 96.81 188 TRP A N 1
ATOM 1335 C CA . TRP A 1 188 ? -19.413 11.956 16.697 1.00 96.81 188 TRP A CA 1
ATOM 1336 C C . TRP A 1 188 ? -19.002 10.572 17.196 1.00 96.81 188 TRP A C 1
ATOM 1338 O O . TRP A 1 188 ? -19.868 9.792 17.592 1.00 96.81 188 TRP A O 1
ATOM 1348 N N . LEU A 1 189 ? -17.701 10.264 17.202 1.00 98.31 189 LEU A N 1
ATOM 1349 C CA . LEU A 1 189 ? -17.206 9.005 17.752 1.00 98.31 189 LEU A CA 1
ATOM 1350 C C . LEU A 1 189 ? -17.398 8.944 19.273 1.00 98.31 189 LEU A C 1
ATOM 1352 O O . LEU A 1 189 ? -17.822 7.905 19.769 1.00 98.31 189 LEU A O 1
ATOM 1356 N N . ALA A 1 190 ? -17.145 10.037 19.999 1.00 97.00 190 ALA A N 1
ATOM 1357 C CA . ALA A 1 190 ? -17.336 10.091 21.451 1.00 97.00 190 ALA A CA 1
ATOM 1358 C C . ALA A 1 190 ? -18.798 9.849 21.871 1.00 97.00 190 ALA A C 1
ATOM 1360 O O . ALA A 1 190 ? -19.054 9.191 22.875 1.00 97.00 190 ALA A O 1
ATOM 1361 N N . GLU A 1 191 ? -19.769 10.329 21.089 1.00 96.06 191 GLU A N 1
ATOM 1362 C CA . GLU A 1 191 ? -21.194 10.041 21.314 1.00 96.06 191 GLU A CA 1
ATOM 1363 C C . GLU A 1 191 ? -21.576 8.589 20.976 1.00 96.06 191 GLU A C 1
ATOM 1365 O O . GLU A 1 191 ? -22.509 8.023 21.556 1.00 96.06 191 GLU A O 1
ATOM 1370 N N . LEU A 1 192 ? -20.894 7.995 19.992 1.00 96.88 192 LEU A N 1
ATOM 1371 C CA . LEU A 1 192 ? -21.173 6.654 19.483 1.00 96.88 192 LEU A CA 1
ATOM 1372 C C . LEU A 1 192 ? -20.582 5.556 20.375 1.00 96.88 192 LEU A C 1
ATOM 1374 O O . LEU A 1 192 ? -21.235 4.540 20.626 1.00 96.88 192 LEU A O 1
ATOM 1378 N N . ALA A 1 193 ? -19.341 5.754 20.818 1.00 97.69 193 ALA A N 1
ATOM 1379 C CA . ALA A 1 193 ? -18.557 4.794 21.571 1.00 97.69 193 ALA A CA 1
ATOM 1380 C C . ALA A 1 193 ? -18.761 5.007 23.073 1.00 97.69 193 ALA A C 1
ATOM 1382 O O . ALA A 1 193 ? -18.179 5.898 23.678 1.00 97.69 193 ALA A O 1
ATOM 1383 N N . VAL A 1 194 ? -19.585 4.166 23.691 1.00 97.44 194 VAL A N 1
ATOM 1384 C CA . VAL A 1 194 ? -19.813 4.182 25.141 1.00 97.44 194 VAL A CA 1
ATOM 1385 C C . VAL A 1 194 ? -19.234 2.895 25.726 1.00 97.44 194 VAL A C 1
ATOM 1387 O O . VAL A 1 194 ? -19.582 1.827 25.223 1.00 97.44 194 VAL A O 1
ATOM 1390 N N . PRO A 1 195 ? -18.374 2.942 26.761 1.00 98.25 195 PRO A N 1
ATOM 1391 C CA . PRO A 1 195 ? -17.834 1.735 27.384 1.00 98.25 195 PRO A CA 1
ATOM 1392 C C . PRO A 1 195 ? -18.924 0.712 27.751 1.00 98.25 195 PRO A C 1
ATOM 1394 O O . PRO A 1 195 ? -19.954 1.065 28.322 1.00 98.25 195 PRO A O 1
ATOM 1397 N N . GLY A 1 196 ? -18.703 -0.555 27.395 1.00 97.94 196 GLY A N 1
ATOM 1398 C CA . GLY A 1 196 ? -19.653 -1.665 27.545 1.00 97.94 196 GLY A CA 1
ATOM 1399 C C . GLY A 1 196 ? -20.666 -1.815 26.399 1.00 97.94 196 GLY A C 1
ATOM 1400 O O . GLY A 1 196 ? -21.215 -2.905 26.195 1.00 97.94 196 GLY A O 1
ATOM 1401 N N . GLU A 1 197 ? -20.894 -0.771 25.601 1.00 98.31 197 GLU A N 1
ATOM 1402 C CA . GLU A 1 197 ? -21.756 -0.845 24.421 1.00 98.31 197 GLU A CA 1
ATOM 1403 C C . GLU A 1 197 ? -21.042 -1.480 23.231 1.00 98.31 197 GLU A C 1
ATOM 1405 O O . GLU A 1 197 ? -19.816 -1.597 23.180 1.00 98.31 197 GLU A O 1
ATOM 1410 N N . THR A 1 198 ? -21.836 -1.909 22.253 1.00 98.31 198 THR A N 1
ATOM 1411 C CA . THR A 1 198 ? -21.302 -2.481 21.021 1.00 98.31 198 THR A CA 1
ATOM 1412 C C . THR A 1 198 ? -20.907 -1.404 20.011 1.00 98.31 198 THR A C 1
ATOM 1414 O O . THR A 1 198 ? -21.724 -0.545 19.670 1.00 98.31 198 THR A O 1
ATOM 1417 N N . LEU A 1 199 ? -19.697 -1.523 19.462 1.00 98.50 199 LEU A N 1
ATOM 1418 C CA . LEU A 1 199 ? -19.175 -0.719 18.362 1.00 98.50 199 LEU A CA 1
ATOM 1419 C C . LEU A 1 199 ? -18.589 -1.645 17.287 1.00 98.50 199 LEU A C 1
ATOM 1421 O O . LEU A 1 199 ? -17.563 -2.280 17.491 1.00 98.50 199 LEU A O 1
ATOM 1425 N N . ARG A 1 200 ? -19.254 -1.730 16.133 1.00 98.06 200 ARG A N 1
ATOM 1426 C CA . ARG A 1 200 ? -18.912 -2.648 15.038 1.00 98.06 200 ARG A CA 1
ATOM 1427 C C . ARG A 1 200 ? -18.348 -1.916 13.839 1.00 98.06 200 ARG A C 1
ATOM 1429 O O . ARG A 1 200 ? -19.033 -1.055 13.283 1.00 98.06 200 ARG A O 1
ATOM 1436 N N . THR A 1 201 ? -17.171 -2.327 13.382 1.00 97.88 201 THR A N 1
ATOM 1437 C CA . THR A 1 201 ? -16.585 -1.881 12.115 1.00 97.88 201 THR A CA 1
ATOM 1438 C C . THR A 1 201 ? -16.893 -2.875 10.996 1.00 97.88 201 THR A C 1
ATOM 1440 O O . THR A 1 201 ? -16.964 -4.088 11.197 1.00 97.88 201 THR A O 1
ATOM 1443 N N . ARG A 1 202 ? -17.130 -2.361 9.791 1.00 97.06 202 ARG A N 1
ATOM 1444 C CA . ARG A 1 202 ? -17.288 -3.155 8.569 1.00 97.06 202 ARG A CA 1
ATOM 1445 C C . ARG A 1 202 ? -16.545 -2.467 7.437 1.00 97.06 202 ARG A C 1
ATOM 1447 O O . ARG A 1 202 ? -16.677 -1.259 7.269 1.00 97.06 202 ARG A O 1
ATOM 1454 N N . SER A 1 203 ? -15.833 -3.242 6.631 1.00 96.50 203 SER A N 1
ATOM 1455 C CA . SER A 1 203 ? -15.240 -2.800 5.372 1.00 96.50 203 SER A CA 1
ATOM 1456 C C . SER A 1 203 ? -15.689 -3.731 4.251 1.00 96.50 203 SER A C 1
ATOM 1458 O O . SER A 1 203 ? -15.920 -4.925 4.452 1.00 96.50 203 SER A O 1
ATOM 1460 N N . ARG A 1 204 ? -15.892 -3.168 3.060 1.00 95.44 204 ARG A N 1
ATOM 1461 C CA . ARG A 1 204 ? -16.264 -3.937 1.874 1.00 95.44 204 ARG A CA 1
ATOM 1462 C C . ARG A 1 204 ? -15.571 -3.387 0.646 1.00 95.44 204 ARG A C 1
ATOM 1464 O O . ARG A 1 204 ? -15.834 -2.253 0.254 1.00 95.44 204 ARG A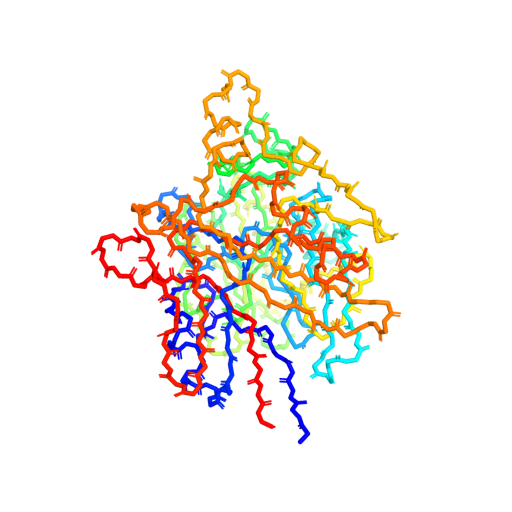 O 1
ATOM 1471 N N . VAL A 1 205 ? -14.795 -4.241 -0.004 1.00 97.00 205 VAL A N 1
ATOM 1472 C CA . VAL A 1 205 ? -14.221 -3.994 -1.327 1.00 97.00 205 VAL A CA 1
ATOM 1473 C C . VAL A 1 205 ? -15.202 -4.473 -2.401 1.00 97.00 205 VAL A C 1
ATOM 1475 O O . VAL A 1 205 ? -15.836 -5.522 -2.268 1.00 97.00 205 VAL A O 1
ATOM 1478 N N . ARG A 1 206 ? -15.360 -3.690 -3.470 1.00 96.50 206 ARG A N 1
ATOM 1479 C CA . ARG A 1 206 ? -16.115 -4.050 -4.675 1.00 96.50 206 ARG A CA 1
ATOM 1480 C C . ARG A 1 206 ? -15.147 -4.165 -5.849 1.00 96.50 206 ARG A C 1
ATOM 1482 O O . ARG A 1 206 ? -14.422 -3.218 -6.147 1.00 96.50 206 ARG A O 1
ATOM 1489 N N . GLY A 1 207 ? -15.184 -5.311 -6.519 1.00 94.94 207 GLY A N 1
ATOM 1490 C CA . GLY A 1 207 ? -14.288 -5.679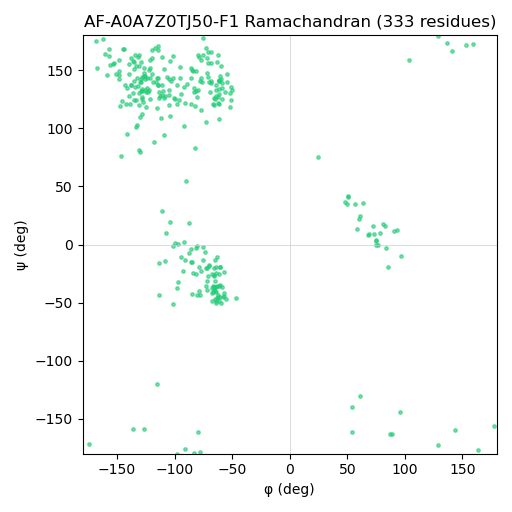 -7.615 1.00 94.94 207 GLY A CA 1
ATOM 1491 C C . GLY A 1 207 ? -13.811 -7.129 -7.458 1.00 94.94 207 GLY A C 1
ATOM 1492 O O . GLY A 1 207 ? -14.125 -7.754 -6.442 1.00 94.94 207 GLY A O 1
ATOM 1493 N N . PRO A 1 208 ? -13.090 -7.685 -8.447 1.00 95.12 208 PRO A N 1
ATOM 1494 C CA . PRO A 1 208 ? -12.475 -9.005 -8.329 1.00 95.12 208 PRO A CA 1
ATOM 1495 C C . PRO A 1 208 ? -11.505 -9.058 -7.148 1.00 95.12 208 PRO A C 1
ATOM 1497 O O . PRO A 1 208 ? -10.582 -8.259 -7.078 1.00 95.12 208 PRO A O 1
ATOM 1500 N N . VAL A 1 209 ? -11.693 -10.004 -6.236 1.00 95.44 209 VAL A N 1
ATOM 1501 C CA . VAL A 1 209 ? -10.775 -10.267 -5.120 1.00 95.44 209 VAL A CA 1
ATOM 1502 C C . VAL A 1 209 ? -10.433 -11.755 -5.083 1.00 95.44 209 VAL A C 1
ATOM 1504 O O . VAL A 1 209 ? -11.175 -12.586 -5.619 1.00 95.44 209 VAL A O 1
ATOM 1507 N N . ALA A 1 210 ? -9.299 -12.067 -4.475 1.00 96.06 210 ALA A N 1
ATOM 1508 C CA . ALA A 1 210 ? -8.831 -13.414 -4.179 1.00 96.06 210 ALA A CA 1
ATOM 1509 C C . ALA A 1 210 ? -8.286 -13.420 -2.740 1.00 96.06 210 ALA A C 1
ATOM 1511 O O . ALA A 1 210 ? -8.656 -12.547 -1.951 1.00 96.06 210 ALA A O 1
ATOM 1512 N N . ASP A 1 211 ? -7.430 -14.381 -2.408 1.00 97.75 211 ASP A N 1
ATOM 1513 C CA . ASP A 1 211 ? -6.804 -14.481 -1.087 1.00 97.75 211 ASP A CA 1
ATOM 1514 C C . ASP A 1 211 ? -5.903 -13.270 -0.810 1.00 97.75 211 ASP A C 1
ATOM 1516 O O . ASP A 1 211 ? -5.903 -12.734 0.300 1.00 97.75 211 ASP A O 1
ATOM 1520 N N . HIS A 1 212 ? -5.217 -12.780 -1.850 1.00 98.62 212 HIS A N 1
ATOM 1521 C CA . HIS A 1 212 ? -4.335 -11.627 -1.761 1.00 98.62 212 HIS A CA 1
ATOM 1522 C C . HIS A 1 212 ? -4.645 -10.562 -2.815 1.00 98.62 212 HIS A C 1
ATOM 1524 O O . HIS A 1 212 ? -4.989 -10.850 -3.969 1.00 98.62 212 HIS A O 1
ATOM 1530 N N . VAL A 1 213 ? -4.487 -9.305 -2.407 1.00 98.62 213 VAL A N 1
ATOM 1531 C CA . VAL A 1 213 ? -4.469 -8.136 -3.283 1.00 98.62 213 VAL A CA 1
ATOM 1532 C C . VAL A 1 213 ? -3.366 -7.205 -2.805 1.00 98.62 213 VAL A C 1
ATOM 1534 O O . VAL A 1 213 ? -3.413 -6.751 -1.666 1.00 98.62 213 VAL A O 1
ATOM 1537 N N . VAL A 1 214 ? -2.403 -6.904 -3.673 1.00 98.69 214 VAL A N 1
ATOM 1538 C CA . VAL A 1 214 ? -1.352 -5.915 -3.392 1.00 98.69 214 VAL A CA 1
ATOM 1539 C C . VAL A 1 214 ? -1.504 -4.729 -4.331 1.00 98.69 214 VAL A C 1
ATOM 1541 O O . VAL A 1 214 ? -1.798 -4.882 -5.525 1.00 98.69 214 VAL A O 1
ATOM 1544 N N . ASN A 1 215 ? -1.358 -3.527 -3.784 1.00 98.62 215 ASN A N 1
ATOM 1545 C CA . ASN A 1 215 ? -1.520 -2.303 -4.551 1.00 98.62 215 ASN A CA 1
ATOM 1546 C C . ASN A 1 215 ? -0.361 -2.104 -5.541 1.00 98.62 215 ASN A C 1
ATOM 1548 O O . ASN A 1 215 ? 0.669 -2.766 -5.473 1.00 98.62 215 ASN A O 1
ATOM 1552 N N . GLY A 1 216 ? -0.535 -1.197 -6.496 1.00 97.94 216 GLY A N 1
ATOM 1553 C CA . GLY A 1 216 ? 0.541 -0.803 -7.392 1.00 97.94 216 GLY A CA 1
ATOM 1554 C C . GLY A 1 216 ? 0.048 0.194 -8.423 1.00 97.94 216 GLY A C 1
ATOM 1555 O O . GLY A 1 216 ? -0.917 0.918 -8.208 1.00 97.94 216 GLY A O 1
ATOM 1556 N N . GLY A 1 217 ? 0.726 0.261 -9.554 1.00 97.19 217 GLY A N 1
ATOM 1557 C CA . GLY A 1 217 ? 0.380 1.089 -10.691 1.00 97.19 217 GLY A CA 1
ATOM 1558 C C . GLY A 1 217 ? 1.614 1.709 -11.355 1.00 97.19 217 GLY A C 1
ATOM 1559 O O . GLY A 1 217 ? 2.712 1.714 -10.799 1.00 97.19 217 GLY A O 1
ATOM 1560 N N . PRO A 1 218 ? 1.451 2.265 -12.561 1.00 98.56 218 PRO A N 1
ATOM 1561 C CA . PRO A 1 218 ? 0.237 2.206 -13.367 1.00 98.56 218 PRO A CA 1
ATOM 1562 C C . PRO A 1 218 ? -0.003 0.824 -13.990 1.00 98.56 218 PRO A C 1
ATOM 1564 O O . PRO A 1 218 ? 0.882 -0.035 -13.987 1.00 98.56 218 PRO A O 1
ATOM 1567 N N . GLN A 1 219 ? -1.190 0.614 -14.562 1.00 98.75 219 GLN A N 1
ATOM 1568 C CA . GLN A 1 219 ? -1.412 -0.519 -15.463 1.00 98.75 219 GLN A CA 1
ATOM 1569 C C . GLN A 1 219 ? -0.481 -0.389 -16.672 1.00 98.75 219 GLN A C 1
ATOM 1571 O O . GLN A 1 219 ? -0.223 0.713 -17.161 1.00 98.75 219 GLN A O 1
ATOM 1576 N N . LEU A 1 220 ? 0.048 -1.522 -17.123 1.00 98.88 220 LEU A N 1
ATOM 1577 C CA . LEU A 1 220 ? 1.028 -1.619 -18.200 1.00 98.88 220 LEU A CA 1
ATOM 1578 C C . LEU A 1 220 ? 0.451 -2.334 -19.422 1.00 98.88 220 LEU A C 1
ATOM 1580 O O . LEU A 1 220 ? 0.664 -1.905 -20.559 1.00 98.88 220 LEU A O 1
ATOM 1584 N N . VAL A 1 221 ? -0.271 -3.431 -19.190 1.00 98.88 221 VAL A N 1
ATOM 1585 C CA . VAL A 1 221 ? -0.838 -4.296 -20.230 1.00 98.88 221 VAL A CA 1
ATOM 1586 C C . VAL A 1 221 ? -2.281 -4.636 -19.863 1.00 98.88 221 VAL A C 1
ATOM 1588 O O . VAL A 1 221 ? -2.592 -4.866 -18.691 1.00 98.88 221 VAL A O 1
ATOM 1591 N N . ARG A 1 222 ? -3.151 -4.652 -20.875 1.00 98.56 222 ARG A N 1
ATOM 1592 C CA . ARG A 1 222 ? -4.530 -5.135 -20.790 1.00 98.56 222 ARG A CA 1
ATOM 1593 C C . ARG A 1 222 ? -4.842 -5.992 -22.008 1.00 98.56 222 ARG A C 1
ATOM 1595 O O . ARG A 1 222 ? -4.583 -5.561 -23.134 1.00 98.56 222 ARG A O 1
ATOM 1602 N N . ASP A 1 223 ? -5.388 -7.185 -21.793 1.00 98.19 223 ASP A N 1
ATOM 1603 C CA . ASP A 1 223 ? -5.731 -8.130 -22.867 1.00 98.19 223 ASP A CA 1
ATOM 1604 C C . ASP A 1 223 ? -4.576 -8.394 -23.861 1.00 98.19 223 ASP A C 1
ATOM 1606 O O . ASP A 1 223 ? -4.758 -8.451 -25.079 1.00 98.19 223 ASP A O 1
ATOM 1610 N N . GLY A 1 224 ? -3.351 -8.518 -23.345 1.00 98.19 224 GLY A N 1
ATOM 1611 C CA . GLY A 1 224 ? -2.133 -8.792 -24.115 1.00 98.19 224 GLY A CA 1
ATOM 1612 C C . GLY A 1 224 ? -1.618 -7.606 -24.936 1.00 98.19 224 GLY A C 1
ATOM 1613 O O . GLY A 1 224 ? -0.704 -7.762 -25.751 1.00 98.19 224 GLY A O 1
ATOM 1614 N N . ARG A 1 225 ? -2.188 -6.409 -24.751 1.00 98.50 225 ARG A N 1
ATOM 1615 C CA . ARG A 1 225 ? -1.799 -5.179 -25.454 1.00 98.50 225 ARG A CA 1
ATOM 1616 C C . ARG A 1 225 ? -1.308 -4.137 -24.458 1.00 98.50 225 ARG A C 1
ATOM 1618 O O . ARG A 1 225 ? -1.899 -3.963 -23.396 1.00 98.50 225 ARG A O 1
ATOM 1625 N N . ARG A 1 226 ? -0.246 -3.405 -24.817 1.00 98.62 226 ARG A N 1
ATOM 1626 C CA . ARG A 1 226 ? 0.223 -2.242 -24.043 1.00 98.62 226 ARG A CA 1
ATOM 1627 C C . ARG A 1 226 ? -0.944 -1.286 -23.781 1.00 98.62 226 ARG A C 1
ATOM 1629 O O . ARG A 1 226 ? -1.605 -0.842 -24.720 1.00 98.62 226 ARG A O 1
ATOM 1636 N N . TYR A 1 227 ? -1.174 -0.985 -22.511 1.00 98.25 227 TYR A N 1
ATOM 1637 C CA . TYR A 1 227 ? -2.258 -0.148 -22.012 1.00 98.25 227 TYR A CA 1
ATOM 1638 C C . TYR A 1 227 ? -1.758 0.615 -20.782 1.00 98.25 227 TYR A C 1
ATOM 1640 O O . TYR A 1 227 ? -2.031 0.246 -19.644 1.00 98.25 227 TYR A O 1
ATOM 1648 N N . VAL A 1 228 ? -0.948 1.646 -21.031 1.00 98.44 228 VAL A N 1
ATOM 1649 C CA . VAL A 1 228 ? -0.301 2.429 -19.974 1.00 98.44 228 VAL A CA 1
ATOM 1650 C C . VAL A 1 228 ? -1.259 3.488 -19.434 1.00 98.44 228 VAL A C 1
ATOM 1652 O O . VAL A 1 228 ? -1.661 4.386 -20.170 1.00 98.44 228 VAL A O 1
ATOM 1655 N N . THR A 1 229 ? -1.576 3.425 -18.141 1.00 98.31 229 THR A N 1
ATOM 1656 C CA . THR A 1 229 ? -2.541 4.327 -17.479 1.00 98.31 229 THR A CA 1
ATOM 1657 C C . THR A 1 229 ? -1.897 5.302 -16.493 1.00 98.31 229 THR A C 1
ATOM 1659 O O . THR A 1 229 ? -2.546 5.755 -15.559 1.00 98.31 229 THR A O 1
ATOM 1662 N N . ALA A 1 230 ? -0.633 5.679 -16.718 1.00 97.44 230 ALA A N 1
ATOM 1663 C CA . ALA A 1 230 ? 0.140 6.562 -15.832 1.00 97.44 230 ALA A CA 1
ATOM 1664 C C . ALA A 1 230 ? -0.623 7.817 -15.372 1.00 97.44 230 ALA A C 1
ATOM 1666 O O . ALA A 1 230 ? -0.627 8.123 -14.186 1.00 97.44 230 ALA A O 1
ATOM 1667 N N . ALA A 1 231 ? -1.303 8.521 -16.281 1.00 95.75 231 ALA A N 1
ATOM 1668 C CA . ALA A 1 231 ? -2.081 9.706 -15.920 1.00 95.75 231 ALA A CA 1
ATOM 1669 C C . ALA A 1 231 ? -3.301 9.372 -15.046 1.00 95.75 231 ALA A C 1
ATOM 1671 O O . ALA A 1 231 ? -3.489 9.989 -14.004 1.00 95.75 231 ALA A O 1
ATOM 1672 N N . ALA A 1 232 ? -4.097 8.375 -15.444 1.00 96.44 232 ALA A N 1
ATOM 1673 C CA . ALA A 1 232 ? -5.306 7.976 -14.721 1.00 96.44 232 ALA A CA 1
ATOM 1674 C C . ALA A 1 232 ? -5.006 7.384 -13.333 1.00 96.44 232 ALA A C 1
ATOM 1676 O O . ALA A 1 232 ? -5.832 7.483 -12.434 1.00 96.44 232 ALA A O 1
ATOM 1677 N N . ASP A 1 233 ? -3.823 6.796 -13.156 1.00 97.56 233 ASP A N 1
ATOM 1678 C CA . ASP A 1 233 ? -3.415 6.142 -11.910 1.00 97.56 233 ASP A CA 1
ATOM 1679 C C . ASP A 1 233 ? -2.664 7.091 -10.954 1.00 97.56 233 ASP A C 1
ATOM 1681 O O . ASP A 1 233 ? -2.256 6.686 -9.862 1.00 97.56 233 ASP A O 1
ATOM 1685 N N . GLY A 1 234 ? -2.507 8.364 -11.334 1.00 96.69 234 GLY A N 1
ATOM 1686 C CA . GLY A 1 234 ? -1.934 9.413 -10.490 1.00 96.69 234 GLY A CA 1
ATOM 1687 C C . GLY A 1 234 ? -0.430 9.641 -10.647 1.00 96.69 234 GLY A C 1
ATOM 1688 O O . GLY A 1 234 ? 0.157 10.358 -9.845 1.00 96.69 234 GLY A O 1
ATOM 1689 N N . MET A 1 235 ? 0.220 9.084 -11.672 1.00 96.88 235 MET A N 1
ATOM 1690 C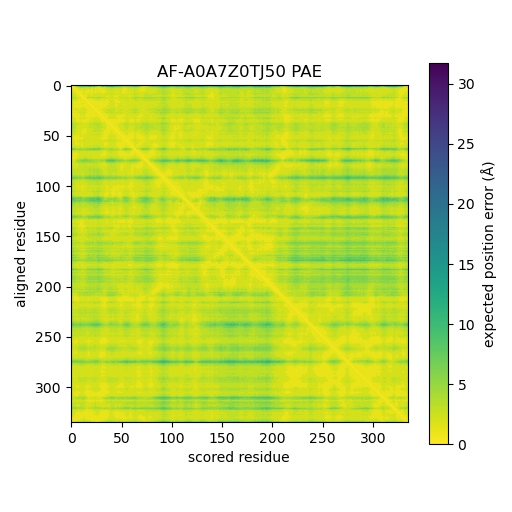 CA . MET A 1 235 ? 1.654 9.285 -11.948 1.00 96.88 235 MET A CA 1
ATOM 1691 C C . MET A 1 235 ? 1.925 10.535 -12.813 1.00 96.88 235 MET A C 1
ATOM 1693 O O . MET A 1 235 ? 2.981 10.674 -13.436 1.00 96.88 235 MET A O 1
ATOM 1697 N N . VAL A 1 236 ? 0.960 11.456 -12.874 1.00 94.25 236 VAL A N 1
ATOM 1698 C CA . VAL A 1 236 ? 1.086 12.779 -13.493 1.00 94.25 236 VAL A CA 1
ATOM 1699 C C . VAL A 1 236 ? 0.613 13.811 -12.479 1.00 94.25 236 VAL A C 1
ATOM 1701 O O . VAL A 1 236 ? -0.573 13.864 -12.165 1.00 94.25 236 VAL A O 1
ATOM 1704 N N . ARG A 1 237 ? 1.537 14.638 -11.977 1.00 92.94 237 ARG A N 1
ATOM 1705 C CA . ARG A 1 237 ? 1.209 15.719 -11.044 1.00 92.94 237 ARG A CA 1
ATOM 1706 C C . ARG A 1 237 ? 0.906 17.016 -11.797 1.00 92.94 237 ARG A C 1
ATOM 1708 O O . ARG A 1 237 ? 1.774 17.484 -12.540 1.00 92.94 237 ARG A O 1
ATOM 1715 N N . PRO A 1 238 ? -0.290 17.616 -11.633 1.00 89.94 238 PRO A N 1
ATOM 1716 C CA . PRO A 1 238 ? -0.591 18.915 -12.224 1.00 89.94 238 PRO A CA 1
ATOM 1717 C C . PRO A 1 238 ? 0.430 19.970 -11.785 1.00 89.94 238 PRO A C 1
ATOM 1719 O O . PRO A 1 238 ? 0.739 20.084 -10.603 1.00 89.94 238 PRO A O 1
ATOM 1722 N N . GLY A 1 239 ? 0.974 20.726 -12.740 1.00 91.69 239 GLY A N 1
ATOM 1723 C CA . GLY A 1 239 ? 1.967 21.771 -12.463 1.00 91.69 239 GLY A CA 1
ATOM 1724 C C . GLY A 1 239 ? 3.388 21.272 -12.171 1.00 91.69 239 GLY A C 1
ATOM 1725 O O . GLY A 1 239 ? 4.278 22.099 -12.000 1.00 91.69 239 GLY A O 1
ATOM 1726 N N . ASP A 1 240 ? 3.634 19.957 -12.173 1.00 93.94 240 ASP A N 1
ATOM 1727 C CA . ASP A 1 240 ? 4.958 19.382 -11.921 1.00 93.94 240 ASP A CA 1
ATOM 1728 C C . ASP A 1 240 ? 5.361 18.354 -12.999 1.00 93.94 240 ASP A C 1
ATOM 1730 O O . ASP A 1 240 ? 5.288 17.134 -12.800 1.00 93.94 240 ASP A O 1
ATOM 1734 N N . PRO A 1 241 ? 5.826 18.829 -14.170 1.00 94.44 241 PRO A N 1
ATOM 1735 C CA . PRO A 1 241 ? 6.313 17.950 -15.231 1.00 94.44 241 PRO A CA 1
ATOM 1736 C C . PRO A 1 241 ? 7.588 17.187 -14.837 1.00 94.44 241 PRO A C 1
ATOM 1738 O O . PRO A 1 241 ? 7.885 16.151 -15.437 1.00 94.44 241 PRO A O 1
ATOM 1741 N N . SER A 1 242 ? 8.337 17.664 -13.833 1.00 97.00 242 SER A N 1
ATOM 1742 C CA . SER A 1 242 ? 9.568 17.013 -13.378 1.00 97.00 242 SER A CA 1
ATO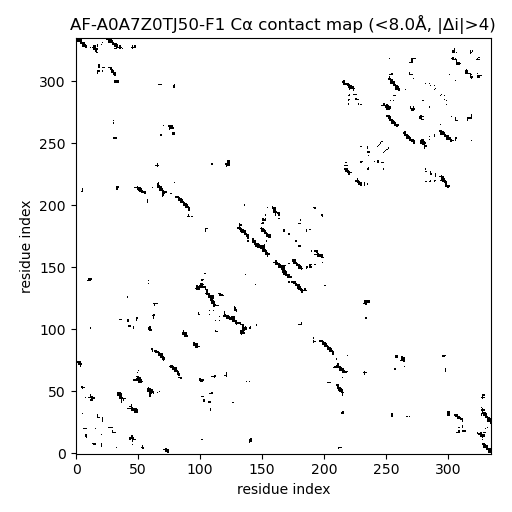M 1743 C C . SER A 1 242 ? 9.277 15.659 -12.734 1.00 97.00 242 SER A C 1
ATOM 1745 O O . SER A 1 242 ? 10.013 14.699 -12.971 1.00 97.00 242 SER A O 1
ATOM 1747 N N . PHE A 1 243 ? 8.151 15.545 -12.023 1.00 96.62 243 PHE A N 1
ATOM 1748 C CA . PHE A 1 243 ? 7.688 14.279 -11.474 1.00 96.62 243 PHE A CA 1
ATOM 1749 C C . PHE A 1 243 ? 7.349 13.269 -12.564 1.00 96.62 243 PHE A C 1
ATOM 1751 O O . PHE A 1 243 ? 7.851 12.146 -12.545 1.00 96.62 243 PHE A O 1
ATOM 1758 N N . HIS A 1 244 ? 6.549 13.676 -13.555 1.00 95.69 244 HIS A N 1
ATOM 1759 C CA . HIS A 1 244 ? 6.209 12.799 -14.672 1.00 95.69 244 HIS A CA 1
ATOM 1760 C C . HIS A 1 244 ? 7.470 12.329 -15.407 1.00 95.69 244 HIS A C 1
ATOM 1762 O O . HIS A 1 244 ? 7.634 11.136 -15.669 1.00 95.69 244 HIS A O 1
ATOM 1768 N N . TYR A 1 245 ? 8.404 13.244 -15.681 1.00 97.75 245 TYR A N 1
ATOM 1769 C CA . TYR A 1 245 ? 9.682 12.873 -16.271 1.00 97.75 245 TYR A CA 1
ATOM 1770 C C . TYR A 1 245 ? 10.448 11.885 -15.385 1.00 97.75 245 TYR A C 1
ATOM 1772 O O . TYR A 1 245 ? 10.866 10.842 -15.871 1.00 97.75 245 TYR A O 1
ATOM 1780 N N . GLY A 1 246 ? 10.614 12.175 -14.095 1.00 97.69 246 GL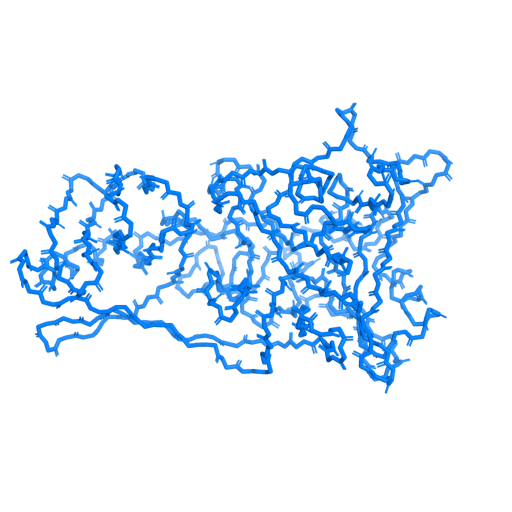Y A N 1
ATOM 1781 C CA . GLY A 1 246 ? 11.405 11.360 -13.175 1.00 97.69 246 GLY A CA 1
ATOM 1782 C C . GLY A 1 246 ? 10.828 9.967 -12.918 1.00 97.69 246 GLY A C 1
ATOM 1783 O O . GLY A 1 246 ? 11.598 9.012 -12.804 1.00 97.69 246 GLY A O 1
ATOM 1784 N N . TRP A 1 247 ? 9.501 9.845 -12.856 1.00 97.50 247 TRP A N 1
ATOM 1785 C CA . TRP A 1 247 ? 8.810 8.615 -12.471 1.00 97.50 247 TRP A CA 1
ATOM 1786 C C . TRP A 1 247 ? 8.337 7.792 -13.674 1.00 97.50 247 TRP A C 1
ATOM 1788 O O . TRP A 1 247 ? 8.428 6.564 -13.647 1.00 97.50 247 TRP A O 1
ATOM 1798 N N . VAL A 1 248 ? 7.869 8.435 -14.750 1.00 98.19 248 VAL A N 1
ATOM 1799 C CA . VAL A 1 248 ? 7.255 7.759 -15.909 1.00 98.19 248 VAL A CA 1
ATOM 1800 C C . VAL A 1 248 ? 8.221 7.640 -17.088 1.00 98.19 248 VAL A C 1
ATOM 1802 O O . VAL A 1 248 ? 8.395 6.541 -17.623 1.00 98.19 248 VAL A O 1
ATOM 1805 N N . THR A 1 249 ? 8.855 8.745 -17.489 1.00 98.19 249 THR A N 1
ATOM 1806 C CA . THR A 1 249 ? 9.677 8.812 -18.715 1.00 98.19 249 THR A CA 1
ATOM 1807 C C . THR A 1 249 ? 11.111 8.344 -18.496 1.00 98.19 249 THR A C 1
ATOM 1809 O O . THR A 1 249 ? 11.667 7.618 -19.317 1.00 98.19 249 THR A O 1
ATOM 1812 N N . LYS A 1 250 ? 11.731 8.752 -17.389 1.00 98.06 250 LYS A N 1
ATOM 1813 C CA . LYS A 1 250 ? 13.092 8.377 -17.022 1.00 98.06 250 LYS A CA 1
ATOM 1814 C C . LYS A 1 250 ? 13.127 6.907 -16.606 1.00 98.06 250 LYS A C 1
ATOM 1816 O O . LYS A 1 250 ? 12.214 6.382 -15.960 1.00 98.06 250 LYS A O 1
ATOM 1821 N N . ARG A 1 251 ? 14.230 6.249 -16.955 1.00 98.69 251 ARG A N 1
ATOM 1822 C CA . ARG A 1 251 ? 14.505 4.876 -16.545 1.00 98.69 251 ARG A CA 1
ATOM 1823 C C . ARG A 1 251 ? 14.793 4.789 -15.047 1.00 98.69 251 ARG A C 1
ATOM 1825 O O . ARG A 1 251 ? 15.585 5.563 -14.510 1.00 98.69 251 ARG A O 1
ATOM 1832 N N . ASN A 1 252 ? 14.131 3.843 -14.392 1.00 98.75 252 ASN A N 1
ATOM 1833 C CA . ASN A 1 252 ? 14.315 3.497 -12.985 1.00 98.75 252 ASN A CA 1
ATOM 1834 C C . ASN A 1 252 ? 14.302 1.968 -12.836 1.00 98.75 252 ASN A C 1
ATOM 1836 O O . ASN A 1 252 ? 13.780 1.298 -13.731 1.00 98.75 252 ASN A O 1
ATOM 1840 N N . PRO A 1 253 ? 14.830 1.414 -11.731 1.00 98.81 253 PRO A N 1
ATOM 1841 C CA . PRO A 1 253 ? 14.543 0.036 -11.360 1.00 98.81 253 PRO A CA 1
ATOM 1842 C C . PRO A 1 253 ? 13.030 -0.183 -11.276 1.00 98.81 253 PRO A C 1
ATOM 1844 O O . PRO A 1 253 ? 12.309 0.717 -10.825 1.00 98.81 253 PRO A O 1
ATOM 1847 N N . ARG A 1 254 ? 12.552 -1.334 -11.746 1.00 98.81 254 ARG A N 1
ATOM 1848 C CA . ARG A 1 254 ? 11.121 -1.665 -11.792 1.00 98.81 254 ARG A CA 1
ATOM 1849 C C . ARG A 1 254 ? 10.865 -3.055 -11.255 1.00 98.81 254 ARG A C 1
ATOM 1851 O O . ARG A 1 254 ? 11.597 -3.983 -11.590 1.00 98.81 254 ARG A O 1
ATOM 1858 N N . THR A 1 255 ? 9.743 -3.192 -10.567 1.00 98.94 255 THR A N 1
ATOM 1859 C CA . THR A 1 255 ? 9.110 -4.478 -10.303 1.00 98.94 255 THR A CA 1
ATOM 1860 C C . THR A 1 255 ? 7.807 -4.527 -11.093 1.00 98.94 255 THR A C 1
ATOM 1862 O O . THR A 1 255 ? 7.017 -3.586 -11.084 1.00 98.94 255 THR A O 1
ATOM 1865 N N . ILE A 1 256 ? 7.609 -5.590 -11.860 1.00 98.88 256 ILE A N 1
ATOM 1866 C CA . ILE A 1 256 ? 6.477 -5.788 -12.763 1.00 98.88 256 ILE A CA 1
ATOM 1867 C C . ILE A 1 256 ? 5.786 -7.074 -12.338 1.00 98.88 256 ILE A C 1
ATOM 1869 O O . ILE A 1 256 ? 6.442 -8.104 -12.168 1.00 98.88 256 ILE A O 1
ATOM 1873 N N . ALA A 1 257 ? 4.464 -7.025 -12.225 1.00 98.81 257 ALA A N 1
ATOM 1874 C CA . ALA A 1 257 ? 3.664 -8.204 -11.957 1.00 98.81 257 ALA A CA 1
ATOM 1875 C C . ALA A 1 257 ? 2.437 -8.259 -12.859 1.00 98.81 257 ALA A C 1
ATOM 1877 O O . ALA A 1 257 ? 1.894 -7.238 -13.291 1.00 98.81 257 ALA A O 1
ATOM 1878 N N . GLY A 1 258 ? 1.989 -9.473 -13.141 1.00 98.00 258 GLY A N 1
ATOM 1879 C CA . GLY A 1 258 ? 0.836 -9.687 -13.991 1.00 98.00 258 GLY A CA 1
ATOM 1880 C C . GLY A 1 258 ? 0.426 -11.142 -14.072 1.00 98.00 258 GLY A C 1
ATOM 1881 O O . GLY A 1 258 ? 0.951 -11.999 -13.362 1.00 98.00 258 GLY A O 1
ATOM 1882 N N . ALA A 1 259 ? -0.510 -11.405 -14.971 1.00 98.12 259 ALA A N 1
ATOM 1883 C CA . ALA A 1 259 ? -1.018 -12.731 -15.260 1.00 98.12 259 ALA A CA 1
ATOM 1884 C C . ALA A 1 259 ? -0.871 -13.052 -16.744 1.00 98.12 259 ALA A C 1
ATOM 1886 O O . ALA A 1 259 ? -1.063 -12.178 -17.592 1.00 98.12 259 ALA A O 1
ATOM 1887 N N . ASP A 1 260 ? -0.561 -14.301 -17.080 1.00 96.88 260 ASP A N 1
ATOM 1888 C CA . ASP A 1 260 ? -0.636 -14.775 -18.463 1.00 96.88 260 ASP A CA 1
ATOM 1889 C C . ASP A 1 260 ? -2.060 -15.205 -18.860 1.00 96.88 260 ASP A C 1
ATOM 1891 O O . ASP A 1 260 ? -3.005 -15.174 -18.072 1.00 96.88 260 ASP A O 1
ATOM 1895 N N . ALA A 1 261 ? -2.227 -15.659 -20.105 1.00 95.94 261 ALA A N 1
ATOM 1896 C CA . ALA A 1 261 ? -3.515 -16.136 -20.612 1.00 95.94 261 ALA A CA 1
ATOM 1897 C C . ALA A 1 261 ? -4.068 -17.387 -19.892 1.00 95.94 261 ALA A C 1
ATOM 1899 O O . ALA A 1 261 ? -5.220 -17.748 -20.127 1.00 95.94 261 ALA A O 1
ATOM 1900 N N . ARG A 1 262 ? -3.268 -18.057 -19.050 1.00 94.62 262 ARG A N 1
ATOM 1901 C CA . ARG A 1 262 ? -3.680 -19.203 -18.225 1.00 94.62 262 ARG A CA 1
ATOM 1902 C C . ARG A 1 262 ? -3.980 -18.804 -16.776 1.00 94.62 262 ARG A C 1
ATOM 1904 O O . ARG A 1 262 ? -4.285 -19.686 -15.983 1.00 94.62 262 ARG A O 1
ATOM 1911 N N . GLY A 1 263 ? -3.879 -17.519 -16.429 1.00 93.38 263 GLY A N 1
ATOM 1912 C CA . GLY A 1 263 ? -4.086 -17.022 -15.068 1.00 93.38 263 GLY A CA 1
ATOM 1913 C C . GLY A 1 263 ? -2.901 -17.251 -14.128 1.00 93.38 263 GLY A C 1
ATOM 1914 O O . GLY A 1 263 ? -3.045 -17.025 -12.930 1.00 93.38 263 GLY A O 1
ATOM 1915 N N . ARG A 1 264 ? -1.737 -17.679 -14.640 1.00 93.62 264 ARG A N 1
ATOM 1916 C CA . ARG A 1 264 ? -0.525 -17.847 -13.824 1.00 93.62 264 ARG A CA 1
ATOM 1917 C C . ARG A 1 264 ? 0.081 -16.485 -13.531 1.00 93.62 264 ARG A C 1
ATOM 1919 O O . ARG A 1 264 ? 0.157 -15.659 -14.440 1.00 93.62 264 ARG A O 1
ATOM 1926 N N . ILE A 1 265 ? 0.560 -16.283 -12.307 1.00 96.56 265 ILE A N 1
ATOM 1927 C CA . ILE A 1 265 ? 1.306 -15.077 -11.944 1.00 96.56 265 ILE A CA 1
ATOM 1928 C C . ILE A 1 265 ? 2.671 -15.050 -12.647 1.00 96.56 265 ILE A C 1
ATOM 1930 O O . ILE A 1 265 ? 3.347 -16.074 -12.770 1.00 96.56 265 ILE A O 1
ATOM 1934 N N . LEU A 1 266 ? 3.086 -13.874 -13.108 1.00 97.75 266 LEU A N 1
ATOM 1935 C CA . LEU A 1 266 ? 4.443 -13.598 -13.565 1.00 97.75 266 LEU A CA 1
ATOM 1936 C C . LEU A 1 266 ? 4.980 -12.408 -12.772 1.00 97.75 266 LEU A C 1
ATOM 1938 O O . LEU A 1 266 ? 4.292 -11.397 -12.635 1.00 97.75 266 LEU A O 1
ATOM 1942 N N . LEU A 1 267 ? 6.215 -12.533 -12.292 1.00 98.25 267 LEU A N 1
ATOM 1943 C CA . LEU A 1 267 ? 6.924 -11.526 -11.508 1.00 98.25 267 LEU A CA 1
ATOM 1944 C C . LEU A 1 267 ? 8.261 -11.244 -12.192 1.00 98.25 267 LEU A C 1
ATOM 1946 O O . LEU A 1 267 ? 8.969 -12.177 -12.574 1.00 98.25 267 LEU A O 1
ATOM 1950 N N . ALA A 1 268 ? 8.607 -9.974 -12.363 1.00 98.56 268 ALA A N 1
ATOM 1951 C CA . ALA A 1 268 ? 9.866 -9.570 -12.969 1.00 98.56 268 ALA A CA 1
ATOM 1952 C C . ALA A 1 268 ? 10.436 -8.344 -12.261 1.00 98.56 268 ALA A C 1
ATOM 1954 O O . ALA A 1 268 ? 9.727 -7.369 -12.028 1.00 98.56 268 ALA A O 1
ATOM 1955 N N . THR A 1 269 ? 11.733 -8.372 -11.976 1.00 98.75 269 THR A N 1
ATOM 1956 C CA . THR A 1 269 ? 12.486 -7.219 -11.476 1.00 98.75 269 THR A CA 1
ATOM 1957 C C . THR A 1 269 ? 13.517 -6.796 -12.502 1.00 98.75 269 THR A C 1
ATOM 1959 O O . THR A 1 269 ? 14.128 -7.635 -13.164 1.00 98.75 269 THR A O 1
ATOM 1962 N N . VAL A 1 270 ? 13.737 -5.493 -12.616 1.00 98.69 270 VAL A N 1
ATOM 1963 C CA . VAL A 1 270 ? 14.753 -4.915 -13.492 1.00 98.69 270 VAL A CA 1
ATOM 1964 C C . VAL A 1 270 ? 15.565 -3.917 -12.692 1.00 98.69 270 VAL A C 1
ATOM 1966 O O . VAL A 1 270 ? 15.010 -2.940 -12.190 1.00 98.69 270 VAL A O 1
ATOM 1969 N N . ASP A 1 271 ? 16.872 -4.151 -12.597 1.00 98.75 271 ASP A N 1
ATOM 1970 C CA . ASP A 1 271 ? 17.808 -3.236 -11.944 1.00 98.75 271 ASP A CA 1
ATOM 1971 C C . ASP A 1 271 ? 17.873 -1.897 -12.673 1.00 98.75 271 ASP A C 1
ATOM 1973 O O . ASP A 1 271 ? 17.613 -1.812 -13.873 1.00 98.75 271 ASP A O 1
ATOM 1977 N N . GLY A 1 272 ? 18.280 -0.840 -11.981 1.00 98.25 272 GLY A N 1
ATOM 1978 C CA . GLY A 1 272 ? 18.381 0.487 -12.575 1.00 98.25 272 GLY A CA 1
ATOM 1979 C C . GLY A 1 272 ? 19.257 1.435 -11.769 1.00 98.25 272 GLY A C 1
ATOM 1980 O O . GLY A 1 272 ? 19.718 1.096 -10.685 1.00 98.25 272 GLY A O 1
ATOM 1981 N N . ARG A 1 273 ? 19.446 2.656 -12.290 1.00 97.50 273 ARG A N 1
ATOM 1982 C CA . ARG A 1 273 ? 20.303 3.703 -11.687 1.00 97.50 273 ARG A CA 1
ATOM 1983 C C . ARG A 1 273 ? 21.781 3.299 -11.541 1.00 97.50 273 ARG A C 1
ATOM 1985 O O . ARG A 1 273 ? 22.508 3.928 -10.780 1.00 97.50 273 ARG A O 1
ATOM 1992 N N . ALA A 1 274 ? 22.240 2.323 -12.320 1.00 95.19 274 ALA A N 1
ATOM 1993 C CA . ALA A 1 274 ? 23.637 1.921 -12.408 1.00 95.19 274 ALA A CA 1
ATOM 1994 C C . ALA A 1 274 ? 24.146 2.049 -13.852 1.00 95.19 274 ALA A C 1
ATOM 1996 O O . ALA A 1 274 ? 23.373 2.041 -14.808 1.00 95.19 274 ALA A O 1
ATOM 1997 N N . THR A 1 275 ? 25.462 2.140 -14.043 1.00 92.94 275 THR A N 1
ATOM 1998 C CA . THR A 1 275 ? 26.060 2.133 -15.392 1.00 92.94 275 THR A CA 1
ATOM 1999 C C . THR A 1 275 ? 25.900 0.784 -16.094 1.00 92.94 275 THR A C 1
ATOM 2001 O O . THR A 1 275 ? 25.875 0.731 -17.320 1.00 92.94 275 THR A O 1
ATOM 2004 N N . THR A 1 276 ? 25.754 -0.297 -15.325 1.00 94.12 276 THR A N 1
ATOM 2005 C CA . THR A 1 276 ? 25.512 -1.663 -15.809 1.00 94.12 276 THR A CA 1
ATOM 2006 C C . THR A 1 276 ? 24.038 -1.948 -16.100 1.00 94.12 276 THR A C 1
ATOM 2008 O O . THR A 1 276 ? 23.744 -2.798 -16.935 1.00 94.12 276 THR A O 1
ATOM 2011 N N . SER A 1 277 ? 23.111 -1.227 -15.459 1.00 96.44 277 SER A N 1
ATOM 2012 C CA . SER A 1 277 ? 21.683 -1.264 -15.777 1.00 96.44 277 SER A CA 1
ATOM 2013 C C . SER A 1 277 ? 21.033 0.094 -15.538 1.00 96.44 277 SER A C 1
ATOM 2015 O O . SER A 1 277 ? 20.985 0.604 -14.417 1.00 96.44 277 SER A O 1
ATOM 2017 N N . LEU A 1 278 ? 20.475 0.670 -16.602 1.00 97.69 278 LEU A N 1
ATOM 2018 C CA . LEU A 1 278 ? 19.810 1.972 -16.542 1.00 97.69 278 LEU A CA 1
ATOM 2019 C C . LEU A 1 278 ? 18.386 1.882 -15.966 1.00 97.69 278 LEU A C 1
ATOM 2021 O O . LEU A 1 278 ? 17.863 2.892 -15.495 1.00 97.69 278 LEU A O 1
ATOM 2025 N N . GLY A 1 279 ? 17.771 0.696 -15.970 1.00 98.56 279 GLY A N 1
ATOM 2026 C CA . GLY A 1 279 ? 16.363 0.483 -15.623 1.00 98.56 279 GLY A CA 1
ATOM 2027 C C . GLY A 1 279 ? 15.423 0.667 -16.809 1.00 98.56 279 GLY A C 1
ATOM 2028 O O . GLY A 1 279 ? 15.858 0.678 -17.959 1.00 98.56 279 GLY A O 1
ATOM 2029 N N . LEU A 1 280 ? 14.131 0.845 -16.530 1.00 98.81 280 LEU A N 1
ATOM 2030 C CA . LEU A 1 280 ? 13.085 1.023 -17.541 1.00 98.81 280 LEU A CA 1
ATOM 2031 C C . LEU A 1 280 ? 12.227 2.258 -17.258 1.00 98.81 280 LEU A C 1
ATOM 2033 O O . LEU A 1 280 ? 11.907 2.585 -16.108 1.00 98.81 280 LEU A O 1
ATOM 2037 N N . SER A 1 281 ? 11.835 2.950 -18.322 1.00 98.88 281 SER A N 1
ATOM 2038 C CA . SER A 1 281 ? 10.666 3.832 -18.309 1.00 98.88 281 SER A CA 1
ATOM 2039 C C . SER A 1 281 ? 9.392 2.992 -18.166 1.00 98.88 281 SER A C 1
ATOM 2041 O O . SER A 1 281 ? 9.404 1.780 -18.385 1.00 98.88 281 SER A O 1
ATOM 2043 N N . ILE A 1 282 ? 8.261 3.618 -17.844 1.00 98.81 282 ILE A N 1
ATOM 2044 C CA . ILE A 1 282 ? 6.979 2.898 -17.760 1.00 98.81 282 ILE A CA 1
ATOM 2045 C C . ILE A 1 282 ? 6.564 2.317 -19.122 1.00 98.81 282 ILE A C 1
ATOM 2047 O O . ILE A 1 282 ? 6.027 1.212 -19.189 1.00 98.81 282 ILE A O 1
ATOM 2051 N N . ALA A 1 283 ? 6.854 3.015 -20.223 1.00 98.75 283 ALA A N 1
ATOM 2052 C CA . ALA A 1 283 ? 6.568 2.513 -21.567 1.00 98.75 283 ALA A CA 1
ATOM 2053 C C . ALA A 1 283 ? 7.407 1.269 -21.915 1.00 98.75 283 ALA A C 1
ATOM 2055 O O . ALA A 1 283 ? 6.898 0.329 -22.528 1.00 98.75 283 ALA A O 1
ATOM 2056 N N . GLU A 1 284 ? 8.676 1.242 -21.501 1.00 98.88 284 GLU A N 1
ATOM 2057 C CA . GLU A 1 284 ? 9.552 0.078 -21.676 1.00 98.88 284 GLU A CA 1
ATOM 2058 C C . GLU A 1 284 ? 9.155 -1.075 -20.752 1.00 98.88 284 GLU A C 1
ATOM 2060 O O . GLU A 1 284 ? 9.127 -2.217 -21.201 1.00 98.88 284 GLU A O 1
ATOM 2065 N N . ALA A 1 285 ? 8.761 -0.792 -19.506 1.00 98.88 285 ALA A N 1
ATOM 2066 C CA . ALA A 1 285 ? 8.205 -1.795 -18.597 1.00 98.88 285 ALA A CA 1
ATOM 2067 C C . ALA A 1 285 ? 6.965 -2.471 -19.203 1.00 98.88 285 ALA A C 1
ATOM 2069 O O . ALA A 1 285 ? 6.851 -3.694 -19.176 1.00 98.88 285 ALA A O 1
ATOM 2070 N N . ALA A 1 286 ? 6.078 -1.704 -19.844 1.00 98.94 286 ALA A N 1
ATOM 2071 C CA . ALA A 1 286 ? 4.932 -2.259 -20.561 1.00 98.94 286 ALA A CA 1
ATOM 2072 C C . ALA A 1 286 ? 5.328 -3.110 -21.778 1.00 98.94 286 ALA A C 1
ATOM 2074 O O . ALA A 1 286 ? 4.685 -4.124 -22.053 1.00 98.94 286 ALA A O 1
ATOM 2075 N N . ALA A 1 287 ? 6.385 -2.731 -22.502 1.00 98.88 287 ALA A N 1
ATOM 2076 C CA . ALA A 1 287 ? 6.914 -3.539 -23.598 1.00 98.88 287 ALA A CA 1
ATOM 2077 C C . ALA A 1 287 ? 7.521 -4.862 -23.096 1.00 98.88 287 ALA A C 1
ATOM 2079 O O . ALA A 1 287 ? 7.271 -5.903 -23.701 1.00 98.88 287 ALA A O 1
ATOM 2080 N N . VAL A 1 288 ? 8.248 -4.839 -21.974 1.00 98.75 288 VAL A N 1
ATOM 2081 C CA . VAL A 1 288 ? 8.786 -6.043 -21.321 1.00 98.75 288 VAL A CA 1
ATOM 2082 C C . VAL A 1 288 ? 7.657 -6.944 -20.827 1.00 98.75 288 VAL A C 1
ATOM 2084 O O . VAL A 1 288 ? 7.649 -8.125 -21.157 1.00 98.75 288 VAL A O 1
ATOM 2087 N N . ALA A 1 289 ? 6.666 -6.397 -20.117 1.00 98.88 289 ALA A N 1
ATOM 2088 C CA . ALA A 1 289 ? 5.501 -7.150 -19.650 1.00 98.88 289 ALA A CA 1
ATOM 2089 C C . ALA A 1 289 ? 4.778 -7.858 -20.810 1.00 98.88 289 ALA A C 1
ATOM 2091 O O . ALA A 1 289 ? 4.508 -9.058 -20.744 1.00 98.88 289 ALA A O 1
ATOM 2092 N N . GLN A 1 290 ? 4.534 -7.133 -21.909 1.00 98.75 290 GLN A N 1
ATOM 2093 C CA . GLN A 1 290 ? 3.941 -7.704 -23.118 1.00 98.75 290 GLN A CA 1
ATOM 2094 C C . GLN A 1 290 ? 4.837 -8.801 -23.724 1.00 98.75 290 GLN A C 1
ATOM 2096 O O . GLN A 1 290 ? 4.340 -9.864 -24.090 1.00 98.75 290 GLN A O 1
ATOM 2101 N N . GLY A 1 291 ? 6.149 -8.563 -23.822 1.00 98.50 291 GLY A N 1
ATOM 2102 C CA . GLY A 1 291 ? 7.116 -9.513 -24.383 1.00 98.50 291 GLY A CA 1
ATOM 2103 C C . GLY A 1 291 ? 7.272 -10.799 -23.565 1.00 98.50 291 GLY A C 1
ATOM 2104 O O . GLY A 1 291 ? 7.478 -11.864 -24.141 1.00 98.50 291 GLY A O 1
ATOM 2105 N N . LEU A 1 292 ? 7.099 -10.723 -22.242 1.00 98.12 292 LEU A N 1
ATOM 2106 C CA . LEU A 1 292 ? 7.063 -11.880 -21.339 1.00 98.12 292 LEU A CA 1
ATOM 2107 C C . LEU A 1 292 ? 5.740 -12.665 -21.413 1.00 98.12 292 LEU A C 1
ATOM 2109 O O . LEU A 1 292 ? 5.595 -13.688 -20.747 1.00 98.12 292 LEU A O 1
ATOM 2113 N N . GLY A 1 293 ? 4.773 -12.215 -22.221 1.00 98.19 293 GLY A N 1
ATOM 2114 C CA . GLY A 1 293 ? 3.491 -12.892 -22.408 1.00 98.19 293 GLY A CA 1
ATOM 2115 C C . GLY A 1 293 ? 2.466 -12.611 -21.309 1.00 98.19 293 GLY A C 1
ATOM 2116 O O . GLY A 1 293 ? 1.486 -13.353 -21.194 1.00 98.19 293 GLY A O 1
ATOM 2117 N N . MET A 1 294 ? 2.657 -11.553 -20.513 1.00 98.56 294 MET A N 1
ATOM 2118 C CA . MET A 1 294 ? 1.625 -11.103 -19.581 1.00 98.56 294 MET A CA 1
ATOM 2119 C C . MET A 1 294 ? 0.424 -10.588 -20.382 1.00 98.56 294 MET A C 1
ATOM 2121 O O . MET A 1 294 ? 0.555 -9.725 -21.252 1.00 98.56 294 MET A O 1
ATOM 2125 N N . ARG A 1 295 ? -0.758 -11.132 -20.093 1.00 98.31 295 ARG A N 1
ATOM 2126 C CA . ARG A 1 295 ? -2.036 -10.682 -20.646 1.00 98.31 295 ARG A CA 1
ATOM 2127 C C . ARG A 1 295 ? -2.509 -9.420 -19.935 1.00 98.31 295 ARG A C 1
ATOM 2129 O O . ARG A 1 295 ? -2.920 -8.475 -20.598 1.00 98.31 295 ARG A O 1
ATOM 2136 N N . ASP A 1 296 ? -2.400 -9.393 -18.616 1.00 98.56 296 ASP A N 1
ATOM 2137 C CA . ASP A 1 296 ? -2.700 -8.227 -17.795 1.00 98.56 296 ASP A CA 1
ATOM 2138 C C . ASP A 1 296 ? -1.511 -7.983 -16.875 1.00 98.56 296 ASP A C 1
ATOM 2140 O O . ASP A 1 296 ? -1.004 -8.923 -16.267 1.00 98.56 296 ASP A O 1
ATOM 2144 N N . ALA A 1 297 ? -1.034 -6.742 -16.798 1.00 98.81 297 ALA A N 1
ATOM 2145 C CA . ALA A 1 297 ? 0.135 -6.402 -15.992 1.00 98.81 297 ALA A CA 1
ATOM 2146 C C . ALA A 1 297 ? 0.045 -4.985 -15.435 1.00 98.81 297 ALA A C 1
ATOM 2148 O O . ALA A 1 297 ? -0.494 -4.084 -16.088 1.00 98.81 297 ALA A O 1
ATOM 2149 N N . LEU A 1 298 ? 0.633 -4.788 -14.261 1.00 98.88 298 LEU A N 1
ATOM 2150 C CA . LEU A 1 298 ? 0.882 -3.484 -13.664 1.00 98.88 298 LEU A CA 1
ATOM 2151 C C . LEU A 1 298 ? 2.334 -3.376 -13.195 1.00 98.88 298 LEU A C 1
ATOM 2153 O O . LEU A 1 298 ? 3.052 -4.366 -13.048 1.00 98.88 298 LEU A O 1
ATOM 2157 N N . ASN A 1 299 ? 2.755 -2.142 -12.965 1.00 98.88 299 ASN A N 1
ATOM 2158 C CA . ASN A 1 299 ? 3.992 -1.850 -12.266 1.00 98.88 299 ASN A CA 1
ATOM 2159 C C . ASN A 1 299 ? 3.745 -1.942 -10.748 1.00 98.88 299 ASN A C 1
ATOM 2161 O O . ASN A 1 299 ? 2.770 -1.383 -10.264 1.00 98.88 299 ASN A O 1
ATOM 2165 N N . LEU A 1 300 ? 4.599 -2.642 -10.011 1.00 98.88 300 LEU A N 1
ATOM 2166 C CA . LEU A 1 300 ? 4.647 -2.638 -8.544 1.00 98.88 300 LEU A CA 1
ATOM 2167 C C . LEU A 1 300 ? 5.615 -1.546 -8.056 1.00 98.88 300 LEU A C 1
ATOM 2169 O O . LEU A 1 300 ? 6.139 -0.781 -8.874 1.00 98.88 300 LEU A O 1
ATOM 2173 N N . ASP A 1 301 ? 5.860 -1.432 -6.749 1.00 98.81 301 ASP A N 1
ATOM 2174 C CA . ASP A 1 301 ? 6.812 -0.432 -6.265 1.00 98.81 301 ASP A CA 1
ATOM 2175 C C . ASP A 1 301 ? 8.216 -0.651 -6.854 1.00 98.81 301 ASP A C 1
ATOM 2177 O O . ASP A 1 301 ? 8.657 -1.775 -7.112 1.00 98.81 301 ASP A O 1
ATOM 2181 N N . GLY A 1 302 ? 8.896 0.452 -7.152 1.00 98.31 302 GLY A N 1
ATOM 2182 C CA . GLY A 1 302 ? 10.120 0.470 -7.944 1.00 98.31 302 GLY A CA 1
ATOM 2183 C C . GLY A 1 302 ? 11.274 1.183 -7.252 1.00 98.31 302 GLY A C 1
ATOM 2184 O O . GLY A 1 302 ? 11.301 1.396 -6.041 1.00 98.31 302 GLY A O 1
ATOM 2185 N N . GLY A 1 303 ? 12.255 1.615 -8.045 1.00 98.31 303 GLY A N 1
ATOM 2186 C CA . GLY A 1 303 ? 13.391 2.364 -7.514 1.00 98.31 303 GLY A CA 1
ATOM 2187 C C . GLY A 1 303 ? 14.186 1.544 -6.498 1.00 98.31 303 GLY A C 1
ATOM 2188 O O . GLY A 1 303 ? 14.538 0.401 -6.766 1.00 98.31 303 GLY A O 1
ATOM 2189 N N . GLY A 1 304 ? 14.471 2.130 -5.333 1.00 98.25 304 GLY A N 1
ATOM 2190 C CA . GLY A 1 304 ? 15.226 1.449 -4.277 1.00 98.25 304 GLY A CA 1
ATOM 2191 C C . GLY A 1 304 ? 14.524 0.221 -3.699 1.00 98.25 304 GLY A C 1
ATOM 2192 O O . GLY A 1 304 ? 15.195 -0.627 -3.128 1.00 98.25 304 GLY A O 1
ATOM 2193 N N . SER A 1 305 ? 13.205 0.110 -3.878 1.00 98.69 305 SER A N 1
ATOM 2194 C CA . SER A 1 305 ? 12.408 -1.018 -3.392 1.00 98.69 305 SER A CA 1
ATOM 2195 C C . SER A 1 305 ? 12.559 -2.271 -4.263 1.00 98.69 305 SER A C 1
ATOM 2197 O O . SER A 1 305 ? 12.336 -3.372 -3.770 1.00 98.69 305 SER A O 1
ATOM 2199 N N . THR A 1 306 ? 12.955 -2.131 -5.540 1.00 98.88 306 THR A N 1
ATOM 2200 C CA . THR A 1 306 ? 13.037 -3.257 -6.486 1.00 98.88 306 THR A CA 1
ATOM 2201 C C . THR A 1 306 ? 14.026 -4.314 -6.014 1.00 98.88 306 THR A C 1
ATOM 2203 O O . THR A 1 306 ? 15.243 -4.131 -6.099 1.00 98.88 306 THR A O 1
ATOM 2206 N N . THR A 1 307 ? 13.481 -5.448 -5.578 1.00 98.88 307 THR A N 1
ATOM 2207 C CA . THR A 1 307 ? 14.260 -6.572 -5.061 1.00 98.88 307 THR A CA 1
ATOM 2208 C C . THR A 1 307 ? 13.640 -7.896 -5.484 1.00 98.88 307 THR A C 1
ATOM 2210 O O . THR A 1 307 ? 12.424 -8.058 -5.421 1.00 98.88 307 THR A O 1
ATOM 2213 N N . MET A 1 308 ? 14.478 -8.847 -5.898 1.00 98.81 308 MET A N 1
ATOM 2214 C CA . MET A 1 308 ? 14.127 -10.246 -6.118 1.00 98.81 308 MET A CA 1
ATOM 2215 C C . MET A 1 308 ? 15.044 -11.150 -5.304 1.00 98.81 308 MET A C 1
ATOM 2217 O O . MET A 1 308 ? 16.272 -11.042 -5.354 1.00 98.81 308 MET A O 1
ATOM 2221 N N . VAL A 1 309 ? 14.424 -12.087 -4.597 1.00 98.81 309 VAL A N 1
ATOM 2222 C CA . VAL A 1 309 ? 15.085 -13.094 -3.773 1.00 98.81 309 VAL A CA 1
ATOM 2223 C C . VAL A 1 309 ? 14.820 -14.467 -4.373 1.00 98.81 309 VAL A C 1
ATOM 2225 O O . VAL A 1 309 ? 13.693 -14.766 -4.759 1.00 98.81 309 VAL A O 1
ATOM 2228 N N . THR A 1 310 ? 15.839 -15.320 -4.434 1.00 97.69 310 THR A N 1
ATOM 2229 C CA . THR A 1 310 ? 15.685 -16.754 -4.721 1.00 97.69 310 THR A CA 1
ATOM 2230 C C . THR A 1 310 ? 16.763 -17.551 -4.003 1.00 97.69 310 THR A C 1
ATOM 2232 O O . THR A 1 310 ? 17.892 -17.082 -3.841 1.00 97.69 310 THR A O 1
ATOM 2235 N N . GLY A 1 311 ? 16.410 -18.737 -3.501 1.00 93.56 311 GLY A N 1
ATOM 2236 C CA . GLY A 1 311 ? 17.344 -19.577 -2.743 1.00 93.56 311 GLY A CA 1
ATOM 2237 C C . GLY A 1 311 ? 17.946 -18.863 -1.524 1.00 93.56 311 GLY A C 1
ATOM 2238 O O . GLY A 1 311 ? 19.123 -19.049 -1.222 1.00 93.56 311 GLY A O 1
ATOM 2239 N N . GLY A 1 312 ? 17.161 -17.995 -0.873 1.00 94.50 312 GLY A N 1
ATOM 2240 C CA . GLY A 1 312 ? 17.581 -17.218 0.298 1.00 94.50 312 GLY A CA 1
ATOM 2241 C C . GLY A 1 312 ? 18.573 -16.086 0.010 1.00 94.50 312 GLY A C 1
ATOM 2242 O O . GLY A 1 312 ? 19.228 -15.609 0.932 1.00 94.50 312 GLY A O 1
ATOM 2243 N N . ARG A 1 313 ? 18.733 -15.665 -1.251 1.00 97.81 313 ARG A N 1
ATOM 2244 C CA . ARG A 1 313 ? 19.670 -14.603 -1.645 1.00 97.81 313 ARG A CA 1
ATOM 2245 C C . ARG A 1 313 ? 18.975 -13.564 -2.507 1.00 97.81 313 ARG A C 1
ATOM 2247 O O . ARG A 1 313 ? 18.217 -13.927 -3.404 1.00 97.81 313 ARG A O 1
ATOM 2254 N N . VAL A 1 314 ? 19.288 -12.292 -2.280 1.00 98.62 314 VAL A N 1
ATOM 2255 C CA . VAL A 1 314 ? 18.990 -11.222 -3.240 1.00 98.62 314 VAL A CA 1
ATOM 2256 C C . VAL A 1 314 ? 19.815 -11.480 -4.502 1.00 98.62 314 VAL A C 1
ATOM 2258 O O . VAL A 1 314 ? 21.031 -11.662 -4.412 1.00 98.62 314 VAL A O 1
ATOM 2261 N N . ILE A 1 315 ? 19.156 -11.555 -5.660 1.00 98.00 315 ILE A N 1
ATOM 2262 C CA . ILE A 1 315 ? 19.812 -11.890 -6.938 1.00 98.00 315 ILE A CA 1
ATOM 2263 C C . ILE A 1 315 ? 19.936 -10.722 -7.909 1.00 98.00 315 ILE A C 1
ATOM 2265 O O . ILE A 1 315 ? 20.683 -10.821 -8.881 1.00 98.00 315 ILE A O 1
ATOM 2269 N N . ASN A 1 316 ? 19.214 -9.636 -7.659 1.00 97.44 316 ASN A N 1
ATOM 2270 C CA . ASN A 1 316 ? 19.337 -8.393 -8.406 1.00 97.44 316 ASN A CA 1
ATOM 2271 C C . ASN A 1 316 ? 20.235 -7.400 -7.634 1.00 97.44 316 ASN A C 1
ATOM 2273 O O . ASN A 1 316 ? 20.750 -7.729 -6.564 1.00 97.44 316 ASN A O 1
ATOM 2277 N N . ALA A 1 317 ? 20.460 -6.202 -8.171 1.00 97.56 317 ALA A N 1
ATOM 2278 C CA . ALA A 1 317 ? 21.282 -5.162 -7.552 1.00 97.56 317 ALA A CA 1
ATOM 2279 C C . ALA A 1 317 ? 20.413 -3.985 -7.053 1.00 97.56 317 ALA A C 1
ATOM 2281 O O . ALA A 1 317 ? 20.131 -3.069 -7.835 1.00 97.56 317 ALA A O 1
ATOM 2282 N N . PRO A 1 318 ? 19.999 -3.970 -5.764 1.00 98.00 318 PRO A N 1
ATOM 2283 C CA . PRO A 1 318 ? 19.259 -2.854 -5.177 1.00 98.00 318 PRO A CA 1
ATOM 2284 C C . PRO A 1 318 ? 19.944 -1.506 -5.416 1.00 98.00 318 PRO A C 1
ATOM 2286 O O . PRO A 1 318 ? 21.160 -1.374 -5.279 1.00 98.00 318 PRO A O 1
ATOM 2289 N N . SER A 1 319 ? 19.158 -0.494 -5.794 1.00 97.88 319 SER A N 1
ATOM 2290 C CA . SER A 1 319 ? 19.714 0.764 -6.314 1.00 97.88 319 SER A CA 1
ATOM 2291 C C . SER A 1 319 ? 20.116 1.784 -5.250 1.00 97.88 319 SER A C 1
ATOM 2293 O O . SER A 1 319 ? 20.752 2.787 -5.576 1.00 97.88 319 SER A O 1
ATOM 2295 N N . ASP A 1 320 ? 19.668 1.599 -4.009 1.00 97.38 320 ASP A N 1
ATOM 2296 C CA . ASP A 1 320 ? 19.977 2.531 -2.929 1.00 97.38 320 ASP A CA 1
ATOM 2297 C C . ASP A 1 320 ? 21.409 2.308 -2.434 1.00 97.38 320 ASP A C 1
ATOM 2299 O O . ASP A 1 320 ? 21.883 1.181 -2.323 1.00 97.38 320 ASP A O 1
ATOM 2303 N N . ALA A 1 321 ? 22.101 3.391 -2.076 1.00 94.88 321 ALA A N 1
ATOM 2304 C CA . ALA A 1 321 ? 23.483 3.313 -1.596 1.00 94.88 321 ALA A CA 1
ATOM 2305 C C . ALA A 1 321 ? 23.631 2.489 -0.302 1.00 94.88 321 ALA A C 1
ATOM 2307 O O . ALA A 1 321 ? 24.698 1.939 -0.043 1.00 94.88 321 ALA A O 1
ATOM 2308 N N . ALA A 1 322 ? 22.563 2.404 0.498 1.00 95.50 322 ALA A N 1
ATOM 2309 C CA . ALA A 1 322 ? 22.509 1.603 1.719 1.00 95.50 322 ALA A CA 1
ATOM 2310 C C . ALA A 1 322 ? 22.217 0.108 1.464 1.00 95.50 322 ALA A C 1
ATOM 2312 O O . ALA A 1 322 ? 22.215 -0.671 2.413 1.00 95.50 322 ALA A O 1
ATOM 2313 N N . GLY A 1 323 ? 21.991 -0.300 0.210 1.00 96.62 323 GLY A N 1
ATOM 2314 C CA . GLY A 1 323 ? 21.653 -1.671 -0.165 1.00 96.62 323 GLY A CA 1
ATOM 2315 C C . GLY A 1 323 ? 20.149 -1.899 -0.315 1.00 96.62 323 GLY A C 1
ATOM 2316 O O . GLY A 1 323 ? 19.424 -1.042 -0.821 1.00 96.62 323 GLY A O 1
ATOM 2317 N N . GLU A 1 324 ? 19.693 -3.091 0.070 1.00 98.50 324 GLU A N 1
ATOM 2318 C CA . GLU A 1 324 ? 18.282 -3.479 0.003 1.00 98.50 324 GLU A CA 1
ATOM 2319 C C . GLU A 1 324 ? 17.427 -2.582 0.907 1.00 98.50 324 GLU A C 1
ATOM 2321 O O . GLU A 1 324 ? 17.707 -2.416 2.095 1.00 98.50 324 GLU A O 1
ATOM 2326 N N . ARG A 1 325 ? 16.373 -1.993 0.337 1.00 98.56 325 ARG A N 1
ATOM 2327 C CA . ARG A 1 325 ? 15.462 -1.117 1.070 1.00 98.56 325 ARG A CA 1
ATOM 2328 C C . ARG A 1 325 ? 14.410 -1.942 1.828 1.00 98.56 325 ARG A C 1
ATOM 2330 O O . ARG A 1 325 ? 13.777 -2.796 1.212 1.00 98.56 325 ARG A O 1
ATOM 2337 N N . PRO A 1 326 ? 14.128 -1.622 3.104 1.00 98.62 326 PRO A N 1
ATOM 2338 C CA . PRO A 1 326 ? 12.927 -2.101 3.782 1.00 98.62 326 PRO A CA 1
ATOM 2339 C C . PRO A 1 326 ? 11.647 -1.551 3.132 1.00 98.62 326 PRO A C 1
ATOM 2341 O O . PRO A 1 326 ? 11.519 -0.330 2.960 1.00 98.62 326 PRO A O 1
ATOM 2344 N N . VAL A 1 327 ? 10.716 -2.443 2.799 1.00 98.81 327 VAL A N 1
ATOM 2345 C CA . VAL A 1 327 ? 9.444 -2.194 2.100 1.00 98.81 327 VAL A CA 1
ATOM 2346 C C . VAL A 1 327 ? 8.243 -2.495 3.004 1.00 98.81 327 VAL A C 1
ATOM 2348 O O . VAL A 1 327 ? 8.418 -3.072 4.072 1.00 98.81 327 VAL A O 1
ATOM 2351 N N . GLY A 1 328 ? 7.041 -2.077 2.595 1.00 98.44 328 GLY A N 1
ATOM 2352 C CA . GLY A 1 328 ? 5.803 -2.356 3.340 1.00 98.44 328 GLY A CA 1
ATOM 2353 C C . GLY A 1 328 ? 5.214 -3.749 3.088 1.00 98.44 328 GLY A C 1
ATOM 2354 O O . GLY A 1 328 ? 4.502 -4.274 3.934 1.00 98.44 328 GLY A O 1
ATOM 2355 N N . ASP A 1 329 ? 5.493 -4.363 1.935 1.00 98.81 329 ASP A N 1
ATOM 2356 C CA . ASP A 1 329 ? 5.011 -5.703 1.594 1.00 98.81 329 ASP A CA 1
ATOM 2357 C C . ASP A 1 329 ? 5.824 -6.379 0.471 1.00 98.81 329 ASP A C 1
ATOM 2359 O O . ASP A 1 329 ? 6.580 -5.759 -0.288 1.00 98.81 329 ASP A O 1
ATOM 2363 N N . ALA A 1 330 ? 5.652 -7.697 0.360 1.00 98.88 330 ALA A N 1
ATOM 2364 C CA . ALA A 1 330 ? 6.247 -8.549 -0.663 1.00 98.88 330 ALA A CA 1
ATOM 2365 C C . ALA A 1 330 ? 5.260 -9.606 -1.184 1.00 98.88 330 ALA A C 1
ATOM 2367 O O . ALA A 1 330 ? 4.336 -10.029 -0.488 1.00 98.88 330 ALA A O 1
ATOM 2368 N N . VAL A 1 331 ? 5.497 -10.077 -2.413 1.00 98.81 331 VAL A N 1
ATOM 2369 C CA . VAL A 1 331 ? 4.882 -11.297 -2.953 1.00 98.81 331 VAL A CA 1
ATOM 2370 C C . VAL A 1 331 ? 5.872 -12.444 -2.789 1.00 98.81 331 VAL A C 1
ATOM 2372 O O . VAL A 1 331 ? 6.980 -12.402 -3.329 1.00 98.81 331 VAL A O 1
ATOM 2375 N N . LEU A 1 332 ? 5.462 -13.476 -2.061 1.00 98.69 332 LEU A N 1
ATOM 2376 C CA . LEU A 1 332 ? 6.259 -14.647 -1.721 1.00 98.69 332 LEU A CA 1
ATOM 2377 C C . LEU A 1 332 ? 5.813 -15.868 -2.527 1.00 98.69 332 LEU A C 1
ATOM 2379 O O . LEU A 1 332 ? 4.623 -16.072 -2.757 1.00 98.69 332 LEU A O 1
ATOM 2383 N N . VAL A 1 333 ? 6.778 -16.709 -2.894 1.00 97.88 333 VAL A N 1
ATOM 2384 C CA . VAL A 1 333 ? 6.567 -18.047 -3.454 1.00 97.88 333 VAL A CA 1
ATOM 2385 C C . VAL A 1 333 ? 7.050 -19.071 -2.431 1.00 97.88 333 VAL A C 1
ATOM 2387 O O . VAL A 1 333 ? 8.253 -19.208 -2.198 1.00 97.88 333 VAL A O 1
ATOM 2390 N N . LEU A 1 334 ? 6.116 -19.779 -1.811 1.00 97.06 334 LEU A N 1
ATOM 2391 C CA . LEU A 1 334 ? 6.332 -20.776 -0.763 1.00 97.06 334 LEU A CA 1
ATOM 2392 C C . LEU A 1 334 ? 6.396 -22.203 -1.367 1.00 97.06 334 LEU A C 1
ATOM 2394 O O . LEU A 1 334 ? 5.841 -22.420 -2.449 1.00 97.06 334 LEU A O 1
ATOM 2398 N N . PRO A 1 335 ? 7.108 -23.158 -0.732 1.00 93.12 335 PRO A N 1
ATOM 2399 C CA . PRO A 1 335 ? 7.315 -24.530 -1.242 1.00 93.12 335 PRO A CA 1
ATOM 2400 C C . PRO A 1 335 ? 6.056 -25.422 -1.324 1.00 93.12 335 PRO A C 1
ATOM 2402 O O . PRO A 1 335 ? 5.158 -25.254 -0.476 1.00 93.12 335 PRO A O 1
#

Foldseek 3Di:
DKWKFKDQPQAQLDFDFQLRRCVVQVFQKWWFFADAQCDVVQWRRLHGLAWWFGQNDTAWHHLAFAWWWAAAGVQQAIAIKTKHKWKWKDFPHDIDTAQIHLIAAFWRAQALTPQWPPDNAGAHRDITGDQWGKYKYFPRSDQKDDFDAAKKFKAAQVQFGADIDPPDMDGHDPRIMMITTGDPCRVVVVVGHDGRTGMDMDMDMDMDHYSTITGADDKQAAQLHGDHDCVRNNQDDVPCVVSVCVQAVFFFWWWKWAAAPSNGIDIDTAHDPDPVGPHDHSNVSSVVCSVVRGRIMGIHDTHQQTFMDRPSDTPYWRNDPVTGDTHRIMIGMGD